Protein AF-A0A816HCK1-F1 (afdb_monomer_lite)

pLDDT: mean 76.08, std 20.47, range [27.94, 97.75]

InterPro domains:
  IPR000007 Tubby, C-terminal [PF01167] (53-215)
  IPR000007 Tubby, C-terminal [PR01573] (102-118)
  IPR000007 Tubby, C-terminal [PR01573] (146-173)
  IPR000007 Tubby, C-terminal [PR01573] (207-216)
  IPR025659 Tubby-like, C-terminal [G3DSA:3.20.90.10] (38-216)
  IPR025659 Tubby-like, C-terminal [SSF54518] (43-215)

Secondary structure (DSSP, 8-state):
-----------------SSSHHHHSSSS---TT-THHHHHHHHH-HHHHHHPPPPTT-----EEEEEETTTEEEEEEEPTTT--EEEEEEEEEPTT-SS-EEEEESS-TTTTTTT--SEEEEE-STTS-EEEEEE--SS--TTS-EEEEEEEEE----TT--SPPPEEEEEEPPSSTTS---EEES-GGGSHHHHHHTT--TTEEEEEPPPP----

Sequence (216 aa):
MEQRRIRSNSRGLKQKSDKKESKQNKSTLLEAGDNSFFHEMITNDLSQFVFMPIPVGQNFIKCRILRMKGNTYLFHVEQSVSKRELLALMAKKQSWNATSHYVITSESKDLLKNRQGIATLRAKTFGGLEFIIYKDDNNKTVNGYQSEIGGIIYERNILGKKGPRKMTVILPKSSLNDEIGIVQTARESNNLIQQWKRNDTNDLWEFHNKAPIWST

Organism: Adineta ricciae (NCBI:txid249248)

Radius of gyration: 26.86 Å; chains: 1; bounding box: 67×70×86 Å

Structure (mmCIF, N/CA/C/O backbone):
data_AF-A0A816HCK1-F1
#
_entry.id   AF-A0A816HCK1-F1
#
loop_
_atom_site.group_PDB
_atom_site.id
_atom_site.type_symbol
_atom_site.label_atom_id
_atom_site.label_alt_id
_atom_site.label_comp_id
_atom_site.label_asym_id
_atom_site.label_entity_id
_atom_site.label_seq_id
_atom_site.pdbx_PDB_ins_code
_atom_site.Cartn_x
_atom_site.Cartn_y
_atom_site.Cartn_z
_atom_site.occupancy
_atom_site.B_iso_or_equiv
_atom_site.auth_seq_id
_atom_site.auth_comp_id
_atom_site.auth_asym_id
_atom_site.auth_atom_id
_atom_site.pdbx_PDB_model_num
ATOM 1 N N . MET A 1 1 ? -39.598 -53.395 61.449 1.00 38.72 1 MET A N 1
ATOM 2 C CA . MET A 1 1 ? -38.985 -52.192 60.853 1.00 38.72 1 MET A CA 1
ATOM 3 C C . MET A 1 1 ? -40.112 -51.413 60.170 1.00 38.72 1 MET A C 1
ATOM 5 O O . MET A 1 1 ? -40.560 -51.833 59.119 1.00 38.72 1 MET A O 1
ATOM 9 N N . GLU A 1 2 ? -40.898 -50.636 60.924 1.00 33.91 2 GLU A N 1
ATOM 10 C CA . GLU A 1 2 ? -40.681 -49.196 61.228 1.00 33.91 2 GLU A CA 1
ATOM 11 C C . GLU A 1 2 ? -41.294 -48.317 60.109 1.00 33.91 2 GLU A C 1
ATOM 13 O O . GLU A 1 2 ? -40.834 -48.362 58.978 1.00 33.91 2 GLU A O 1
ATOM 18 N N . GLN A 1 3 ? -42.555 -47.859 60.257 1.00 28.73 3 GLN A N 1
ATOM 19 C CA . GLN A 1 3 ? -42.988 -46.497 60.681 1.00 28.73 3 GLN A CA 1
ATOM 20 C C . GLN A 1 3 ? -42.316 -45.375 59.847 1.00 28.73 3 GLN A C 1
ATOM 22 O O . GLN A 1 3 ? -41.108 -45.386 59.711 1.00 28.73 3 GLN A O 1
ATOM 27 N N . ARG A 1 4 ? -42.944 -44.339 59.265 1.00 30.14 4 ARG A N 1
ATOM 28 C CA . ARG A 1 4 ? -44.210 -43.600 59.454 1.00 30.14 4 ARG A CA 1
ATOM 29 C C . ARG A 1 4 ? -44.416 -42.662 58.234 1.00 30.14 4 ARG A C 1
ATOM 31 O O . ARG A 1 4 ? -43.462 -42.277 57.570 1.00 30.14 4 ARG A O 1
ATOM 38 N N . ARG A 1 5 ? -45.669 -42.251 57.993 1.00 40.41 5 ARG A N 1
ATOM 39 C CA . ARG A 1 5 ? -46.101 -41.144 57.102 1.00 40.41 5 ARG A CA 1
ATOM 40 C C . ARG A 1 5 ? -45.491 -39.790 57.506 1.00 40.41 5 ARG A C 1
ATOM 42 O O . ARG A 1 5 ? -45.313 -39.585 58.698 1.00 40.41 5 ARG A O 1
ATOM 49 N N . ILE A 1 6 ? -45.401 -38.841 56.557 1.00 33.88 6 ILE A N 1
ATOM 50 C CA . ILE A 1 6 ? -46.017 -37.485 56.606 1.00 33.88 6 ILE A CA 1
ATOM 51 C C . ILE A 1 6 ? -46.011 -36.850 55.193 1.00 33.88 6 ILE A C 1
ATOM 53 O O . ILE A 1 6 ? -45.045 -36.967 54.448 1.00 33.88 6 ILE A O 1
ATOM 57 N N . ARG A 1 7 ? -47.124 -36.189 54.832 1.00 38.22 7 ARG A N 1
ATOM 58 C CA . ARG A 1 7 ? -47.284 -35.305 53.660 1.00 38.22 7 ARG A CA 1
ATOM 59 C C . ARG A 1 7 ? -46.669 -33.930 53.942 1.00 38.22 7 ARG A C 1
ATOM 61 O O . ARG A 1 7 ? -46.906 -33.388 55.017 1.00 38.22 7 ARG A O 1
ATOM 68 N N . SER A 1 8 ? -46.104 -33.282 52.928 1.00 32.53 8 SER A N 1
ATOM 69 C CA . SER A 1 8 ? -46.135 -31.819 52.827 1.00 32.53 8 SER A CA 1
ATOM 70 C C . SER A 1 8 ? -46.230 -31.369 51.367 1.00 32.53 8 SER A C 1
ATOM 72 O O . SER A 1 8 ? -45.738 -32.013 50.447 1.00 32.53 8 SER A O 1
ATOM 74 N N . ASN A 1 9 ? -46.980 -30.288 51.185 1.00 32.19 9 ASN A N 1
ATOM 75 C CA . ASN A 1 9 ? -47.357 -29.643 49.937 1.00 32.19 9 ASN A CA 1
ATOM 76 C C . ASN A 1 9 ? -46.577 -28.323 49.866 1.00 32.19 9 ASN A C 1
ATOM 78 O O . ASN A 1 9 ? -46.623 -27.569 50.839 1.00 32.19 9 ASN A O 1
ATOM 82 N N . SER A 1 10 ? -45.918 -27.994 48.754 1.00 33.84 10 SER A N 1
ATOM 83 C CA . SER A 1 10 ? -45.515 -26.610 48.477 1.00 33.84 10 SER A CA 1
ATOM 84 C C . SER A 1 10 ? -45.375 -26.335 46.977 1.00 33.84 10 SER A C 1
ATOM 86 O O . SER A 1 10 ? -44.941 -27.159 46.178 1.00 33.84 10 SER A O 1
ATOM 88 N N . ARG A 1 11 ? -45.860 -25.145 46.620 1.00 32.84 11 ARG A N 1
ATOM 89 C CA . ARG A 1 11 ? -46.022 -24.561 45.287 1.00 32.84 11 ARG A CA 1
ATOM 90 C C . ARG A 1 11 ? -44.664 -24.185 44.677 1.00 32.84 11 ARG A C 1
ATOM 92 O O . ARG A 1 11 ? -43.798 -23.700 45.395 1.00 32.84 11 ARG A O 1
ATOM 99 N N . GLY A 1 12 ? -44.534 -24.271 43.352 1.00 28.19 12 GLY A N 1
ATOM 100 C CA . GLY A 1 12 ? -43.409 -23.693 42.609 1.00 28.19 12 GLY A CA 1
ATOM 101 C C . GLY A 1 12 ? -43.666 -23.681 41.103 1.00 28.19 12 GLY A C 1
ATOM 102 O O . GLY A 1 12 ? -43.932 -24.717 40.508 1.00 28.19 12 GLY A O 1
ATOM 103 N N . LEU A 1 13 ? -43.660 -22.490 40.512 1.00 27.94 13 LEU A N 1
ATOM 104 C CA . LEU A 1 13 ? -44.094 -22.158 39.156 1.00 27.94 13 LEU A CA 1
ATOM 105 C C . LEU A 1 13 ? -43.063 -22.488 38.056 1.00 27.94 13 LEU A C 1
ATOM 107 O O . LEU A 1 13 ? -41.863 -22.474 38.292 1.00 27.94 13 LEU A O 1
ATOM 111 N N . LYS A 1 14 ? -43.601 -22.713 36.843 1.00 34.47 14 LYS A N 1
ATOM 112 C CA . LYS A 1 14 ? -43.066 -22.457 35.484 1.00 34.47 14 LYS A CA 1
ATOM 113 C C . LYS A 1 14 ? -41.583 -22.060 35.348 1.00 34.47 14 LYS A C 1
ATOM 115 O O . LYS A 1 14 ? -41.216 -20.974 35.770 1.00 34.47 14 LYS A O 1
ATOM 120 N N . GLN A 1 15 ? -40.846 -22.804 34.514 1.00 30.28 15 GLN A N 1
ATOM 121 C CA . GLN A 1 15 ? -39.855 -22.253 33.569 1.00 30.28 15 GLN A CA 1
ATOM 122 C C . GLN A 1 15 ? -39.582 -23.266 32.437 1.00 30.28 15 GLN A C 1
ATOM 124 O O . GLN A 1 15 ? -38.810 -24.213 32.562 1.00 30.28 15 GLN A O 1
ATOM 129 N N . LYS A 1 16 ? -40.291 -23.095 31.317 1.00 32.72 16 LYS A N 1
ATOM 130 C CA . LYS A 1 16 ? -40.056 -23.782 30.035 1.00 32.72 16 LYS A CA 1
ATOM 131 C C . LYS A 1 16 ? -40.338 -22.767 28.920 1.00 32.72 16 LYS A C 1
ATOM 133 O O . LYS A 1 16 ? -41.319 -22.887 28.197 1.00 32.72 16 LYS A O 1
ATOM 138 N N . SER A 1 17 ? -39.519 -21.719 28.839 1.00 34.16 17 SER A N 1
ATOM 139 C CA . SER A 1 17 ? -39.647 -20.682 27.800 1.00 34.16 17 SER A CA 1
ATOM 140 C C . SER A 1 17 ? -38.334 -20.088 27.289 1.00 34.16 17 SER A C 1
ATOM 142 O O . SER A 1 17 ? -38.377 -19.401 26.284 1.00 34.16 17 SER A O 1
ATOM 144 N N . ASP A 1 18 ? -37.161 -20.411 27.842 1.00 35.44 18 ASP A N 1
ATOM 145 C CA . ASP A 1 18 ? -35.984 -19.549 27.581 1.00 35.44 18 ASP A CA 1
ATOM 146 C C . ASP A 1 18 ? -34.957 -20.149 26.599 1.00 35.44 18 ASP A C 1
ATOM 148 O O . ASP A 1 18 ? -33.890 -19.590 26.347 1.00 35.44 18 ASP A O 1
ATOM 152 N N . LYS A 1 19 ? -35.260 -21.308 25.994 1.00 35.38 19 LYS A N 1
ATOM 153 C CA . LYS A 1 19 ? -34.314 -22.023 25.107 1.00 35.38 19 LYS A CA 1
ATOM 154 C C . LYS A 1 19 ? -34.575 -21.883 23.604 1.00 35.38 19 LYS A C 1
ATOM 156 O O . LYS A 1 19 ? -33.753 -22.347 22.818 1.00 35.38 19 LYS A O 1
ATOM 161 N N . LYS A 1 20 ? -35.688 -21.263 23.193 1.00 31.62 20 LYS A N 1
ATOM 162 C CA . LYS A 1 20 ? -35.982 -20.978 21.771 1.00 31.62 20 LYS A CA 1
ATOM 163 C C . LYS A 1 20 ? -35.686 -19.530 21.366 1.00 31.62 20 LYS A C 1
ATOM 165 O O . LYS A 1 20 ? -35.333 -19.302 20.216 1.00 31.62 20 LYS A O 1
ATOM 170 N N . GLU A 1 21 ? -35.706 -18.595 22.310 1.00 32.09 21 GLU A N 1
ATOM 171 C CA . GLU A 1 21 ? -35.450 -17.168 22.057 1.00 32.09 21 GLU A CA 1
ATOM 172 C C . GLU A 1 21 ? -33.950 -16.851 21.863 1.00 32.09 21 GLU A C 1
ATOM 174 O O . GLU A 1 21 ? -33.576 -15.939 21.132 1.00 32.09 21 GLU A O 1
ATOM 179 N N . SER A 1 22 ? -33.059 -17.683 22.415 1.00 35.97 22 SER A N 1
ATOM 180 C CA . SER A 1 22 ? -31.599 -17.502 22.326 1.00 35.97 22 SER A CA 1
ATOM 181 C C . SER A 1 22 ? -30.970 -17.927 20.993 1.00 35.97 22 SER A C 1
ATOM 183 O O . SER A 1 22 ? -29.858 -17.502 20.683 1.00 35.97 22 SER A O 1
ATOM 185 N N . LYS A 1 23 ? -31.655 -18.743 20.179 1.00 34.50 23 LYS A N 1
ATOM 186 C CA . LYS A 1 23 ? -31.159 -19.141 18.846 1.00 34.50 23 LYS A CA 1
ATOM 187 C C . LYS A 1 23 ? -31.660 -18.240 17.722 1.00 34.50 23 LYS A C 1
ATOM 189 O O . LYS A 1 23 ? -30.959 -18.091 16.730 1.00 34.50 23 LYS A O 1
ATOM 194 N N . GLN A 1 24 ? -32.827 -17.622 17.892 1.00 30.61 24 GLN A N 1
ATOM 195 C CA . GLN A 1 24 ? -33.439 -16.768 16.873 1.00 30.61 24 GLN A CA 1
ATOM 196 C C . GLN A 1 24 ? -32.946 -15.311 16.951 1.00 30.61 24 GLN A C 1
ATOM 198 O O . GLN A 1 24 ? -32.937 -14.619 15.941 1.00 30.61 24 GLN A O 1
ATOM 203 N N . ASN A 1 25 ? -32.431 -14.882 18.111 1.00 31.02 25 ASN A N 1
ATOM 204 C CA . ASN A 1 25 ? -31.857 -13.542 18.294 1.00 31.02 25 ASN A CA 1
ATOM 205 C C . ASN A 1 25 ? -30.365 -13.439 17.936 1.00 31.02 25 ASN A C 1
ATOM 207 O O . ASN A 1 25 ? -29.839 -12.336 17.828 1.00 31.02 25 ASN A O 1
ATOM 211 N N . LYS A 1 26 ? -29.666 -14.564 17.723 1.00 37.81 26 LYS A N 1
ATOM 212 C CA . LYS A 1 26 ? -28.244 -14.547 17.329 1.00 37.81 26 LYS A CA 1
ATOM 213 C C . LYS A 1 26 ? -28.042 -14.353 15.820 1.00 37.81 26 LYS A C 1
ATOM 215 O O . LYS A 1 26 ? -26.946 -14.013 15.395 1.00 37.81 26 LYS A O 1
ATOM 220 N N . SER A 1 27 ? -29.093 -14.551 15.023 1.00 39.34 27 SER A N 1
ATOM 221 C CA . SER A 1 27 ? -29.073 -14.404 13.563 1.00 39.34 27 SER A CA 1
ATOM 222 C C . SER A 1 27 ? -29.459 -13.009 13.061 1.00 39.34 27 SER A C 1
ATOM 224 O O . SER A 1 27 ? -29.430 -12.785 11.858 1.00 39.34 27 SER A O 1
ATOM 226 N N . THR A 1 28 ? -29.813 -12.075 13.949 1.00 36.50 28 THR A N 1
ATOM 227 C CA . THR A 1 28 ? -30.445 -10.796 13.557 1.00 36.50 28 THR A CA 1
ATOM 228 C C . THR A 1 28 ? -29.717 -9.560 14.098 1.00 36.50 28 THR A C 1
ATOM 230 O O . THR A 1 28 ? -30.293 -8.481 14.148 1.00 36.50 28 THR A O 1
ATOM 233 N N . LEU A 1 29 ? -28.447 -9.701 14.498 1.00 38.69 29 LEU A N 1
ATOM 234 C CA . LEU A 1 29 ? -27.623 -8.615 15.059 1.00 38.69 29 LEU A CA 1
ATOM 235 C C . LEU A 1 29 ? -26.203 -8.557 14.469 1.00 38.69 29 LEU A C 1
ATOM 237 O O . LEU A 1 29 ? -25.277 -8.059 15.097 1.00 38.69 29 LEU A O 1
ATOM 241 N N . LEU A 1 30 ? -26.034 -9.052 13.242 1.00 42.94 30 LEU A N 1
ATOM 242 C CA . LEU A 1 30 ? -24.890 -8.718 12.393 1.00 42.94 30 LEU A CA 1
ATOM 243 C C . LEU A 1 30 ? -25.386 -7.733 11.336 1.00 42.94 30 LEU A C 1
ATOM 245 O O . LEU A 1 30 ? -25.541 -8.068 10.163 1.00 42.94 30 LEU A O 1
ATOM 249 N N . GLU A 1 31 ? -25.744 -6.527 11.776 1.00 39.28 31 GLU A N 1
ATOM 250 C CA . GLU A 1 31 ? -25.979 -5.438 10.837 1.00 39.28 31 GLU A CA 1
ATOM 251 C C . GLU A 1 31 ? -24.670 -5.128 10.110 1.00 39.28 31 GLU A C 1
ATOM 253 O O . GLU A 1 31 ? -23.607 -4.978 10.718 1.00 39.28 31 GLU A O 1
ATOM 258 N N . ALA A 1 32 ? -24.769 -5.055 8.783 1.00 44.72 32 ALA A N 1
ATOM 259 C CA . ALA A 1 32 ? -23.697 -4.691 7.877 1.00 44.72 32 ALA A CA 1
ATOM 260 C C . ALA A 1 32 ? -23.081 -3.351 8.301 1.00 44.72 32 ALA A C 1
ATOM 262 O O . ALA A 1 32 ? -23.587 -2.279 7.970 1.00 44.72 32 ALA A O 1
ATOM 263 N N . GLY A 1 33 ? -21.981 -3.415 9.042 1.00 49.62 33 GLY A N 1
ATOM 264 C CA . GLY A 1 33 ? -21.269 -2.230 9.484 1.00 49.62 33 GLY A CA 1
ATOM 265 C C . GLY A 1 33 ? -20.837 -2.227 10.935 1.00 49.62 33 GLY A C 1
ATOM 266 O O . GLY A 1 33 ? -20.227 -1.232 11.307 1.00 49.62 33 GLY A O 1
ATOM 267 N N . ASP A 1 34 ? -21.080 -3.251 11.758 1.00 61.00 34 ASP A N 1
ATOM 268 C CA . ASP A 1 34 ? -20.470 -3.264 13.091 1.00 61.00 34 ASP A CA 1
ATOM 269 C C . ASP A 1 34 ? -18.962 -3.566 13.009 1.00 61.00 34 ASP A C 1
ATOM 271 O O . ASP A 1 34 ? -18.517 -4.710 12.991 1.00 61.00 34 ASP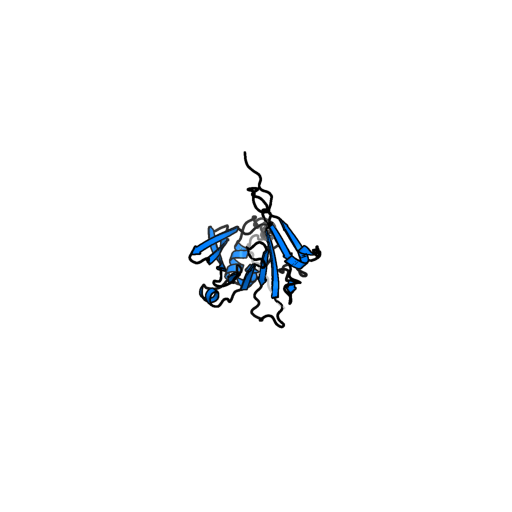 A O 1
ATOM 275 N N . ASN A 1 35 ? -18.150 -2.506 12.953 1.00 65.81 35 ASN A N 1
ATOM 276 C CA . ASN A 1 35 ? -16.692 -2.607 12.994 1.00 65.81 35 ASN A CA 1
ATOM 277 C C . ASN A 1 35 ? -16.179 -2.946 14.414 1.00 65.81 35 ASN A C 1
ATOM 279 O O . ASN A 1 35 ? -14.980 -2.810 14.662 1.00 65.81 35 ASN A O 1
ATOM 283 N N . SER A 1 36 ? -17.042 -3.346 15.361 1.00 69.31 36 SER A N 1
ATOM 284 C CA . SER A 1 36 ? -16.657 -3.754 16.721 1.00 69.31 36 SER A CA 1
ATOM 285 C C . SER A 1 36 ? -15.616 -4.872 16.722 1.00 69.31 36 SER A C 1
ATOM 287 O O . SER A 1 36 ? -14.632 -4.774 17.453 1.00 69.31 36 SER A O 1
ATOM 289 N N . PHE A 1 37 ? -15.765 -5.857 15.832 1.00 74.56 37 PHE A N 1
ATOM 290 C CA . PHE A 1 37 ? -14.796 -6.938 15.648 1.00 74.56 37 PHE A CA 1
ATOM 291 C C . PHE A 1 37 ? -13.391 -6.403 15.332 1.00 74.56 37 PHE A C 1
ATOM 293 O O . PHE A 1 37 ? -12.413 -6.766 15.985 1.00 74.56 37 PHE A O 1
ATOM 300 N N . PHE A 1 38 ? -13.284 -5.474 14.378 1.00 75.56 38 PHE A N 1
ATOM 301 C CA . PHE A 1 38 ? -11.998 -4.859 14.046 1.00 75.56 38 PHE A CA 1
ATOM 302 C C . PHE A 1 38 ? -11.496 -3.946 15.154 1.00 75.56 38 PHE A C 1
ATOM 304 O O . PHE A 1 38 ? -10.294 -3.847 15.344 1.00 75.56 38 PHE A O 1
ATOM 311 N N . HIS A 1 39 ? -12.383 -3.287 15.899 1.00 77.69 39 HIS A N 1
ATOM 312 C CA . HIS A 1 39 ? -11.978 -2.447 17.021 1.00 77.69 39 HIS A CA 1
ATOM 313 C C . HIS A 1 39 ? -11.289 -3.272 18.114 1.00 77.69 39 HIS A C 1
ATOM 315 O O . HIS A 1 39 ? -10.232 -2.875 18.604 1.00 77.69 39 HIS A O 1
ATOM 321 N N . GLU A 1 40 ? -11.869 -4.409 18.502 1.00 78.19 40 GLU A N 1
ATOM 322 C CA . GLU A 1 40 ? -11.247 -5.325 19.463 1.00 78.19 40 GLU A CA 1
ATOM 323 C C . GLU A 1 40 ? -9.902 -5.834 18.933 1.00 78.19 40 GLU A C 1
ATOM 325 O O . GLU A 1 40 ? -8.895 -5.762 19.634 1.00 78.19 40 GLU A O 1
ATOM 330 N N . MET A 1 41 ? -9.851 -6.236 17.663 1.00 78.12 41 MET A N 1
ATOM 331 C CA . MET A 1 41 ? -8.621 -6.721 17.041 1.00 78.12 41 MET A CA 1
ATOM 332 C C . MET A 1 41 ? -7.525 -5.652 16.954 1.00 78.12 41 MET A C 1
ATOM 334 O O . MET A 1 41 ? -6.400 -5.917 17.343 1.00 78.12 41 MET A O 1
ATOM 338 N N . ILE A 1 42 ? -7.843 -4.430 16.523 1.00 79.88 42 ILE A N 1
ATOM 339 C CA . ILE A 1 42 ? -6.904 -3.294 16.478 1.00 79.88 42 ILE A CA 1
ATOM 340 C C . ILE A 1 42 ? -6.353 -2.985 17.872 1.00 79.88 42 ILE A C 1
ATOM 342 O O . ILE A 1 42 ? -5.192 -2.609 18.006 1.00 79.88 42 ILE A O 1
ATOM 346 N N . THR A 1 43 ? -7.189 -3.12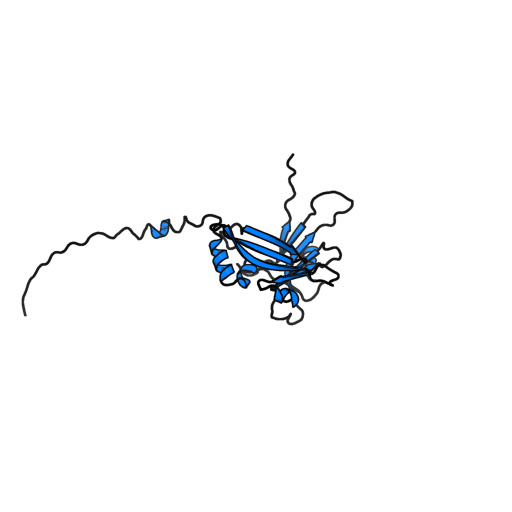6 18.904 1.00 79.25 43 THR A N 1
ATOM 347 C CA . THR A 1 43 ? -6.794 -2.856 20.293 1.00 79.25 43 THR A CA 1
ATOM 348 C C . THR A 1 43 ? -5.892 -3.959 20.850 1.00 79.25 43 THR A C 1
ATOM 350 O O . THR A 1 43 ? -4.978 -3.661 21.613 1.00 79.25 43 THR A O 1
ATOM 353 N N . ASN A 1 44 ? -6.138 -5.216 20.472 1.00 81.50 44 ASN A N 1
ATOM 354 C CA . ASN A 1 44 ? -5.449 -6.381 21.029 1.00 81.50 44 ASN A CA 1
ATOM 355 C C . ASN A 1 44 ? -4.197 -6.778 20.234 1.00 81.50 44 ASN A C 1
ATOM 357 O O . ASN A 1 44 ? -3.163 -7.072 20.827 1.00 81.50 44 ASN A O 1
ATOM 361 N N . ASP A 1 45 ? -4.289 -6.797 18.905 1.00 82.19 45 ASP A N 1
ATOM 362 C CA . ASP A 1 45 ? -3.210 -7.169 17.994 1.00 82.19 45 ASP A CA 1
ATOM 363 C C . ASP A 1 45 ? -3.323 -6.405 16.665 1.00 82.19 45 ASP A C 1
ATOM 365 O O . ASP A 1 45 ? -3.858 -6.866 15.649 1.00 82.19 45 ASP A O 1
ATOM 369 N N . LEU A 1 46 ? -2.769 -5.194 16.678 1.00 82.75 46 LEU A N 1
ATOM 370 C CA . LEU A 1 46 ? -2.704 -4.340 15.501 1.00 82.75 46 LEU A CA 1
ATOM 371 C C . LEU A 1 46 ? -1.858 -4.954 14.372 1.00 82.75 46 LEU A C 1
ATOM 373 O O . LEU A 1 46 ? -2.120 -4.699 13.198 1.00 82.75 46 LEU A O 1
ATOM 377 N N . SER A 1 47 ? -0.854 -5.767 14.706 1.00 80.88 47 SER A N 1
ATOM 378 C CA . SER A 1 47 ? 0.024 -6.379 13.706 1.00 80.88 47 SER A CA 1
ATOM 379 C C . SER A 1 47 ? -0.711 -7.457 12.915 1.00 80.88 47 SER A C 1
ATOM 381 O O . SER A 1 47 ? -0.588 -7.493 11.691 1.00 80.88 47 SER A O 1
ATOM 383 N N . GLN A 1 48 ? -1.526 -8.283 13.578 1.00 81.94 48 GLN A N 1
ATOM 384 C CA . GLN A 1 48 ? -2.424 -9.215 12.895 1.00 81.94 48 GLN A CA 1
ATOM 385 C C . GLN A 1 48 ? -3.470 -8.487 12.056 1.00 81.94 48 GLN A C 1
ATOM 387 O O . GLN A 1 48 ? -3.636 -8.819 10.883 1.00 81.94 48 GLN A O 1
ATOM 392 N N . PHE A 1 49 ? -4.133 -7.473 12.624 1.00 85.69 49 PHE A N 1
ATOM 393 C CA . PHE A 1 49 ? -5.187 -6.731 11.929 1.00 85.69 49 PHE A CA 1
ATOM 394 C C . PHE A 1 49 ? -4.743 -6.230 10.545 1.00 85.69 49 PHE A C 1
ATOM 396 O O . PHE A 1 49 ? -5.487 -6.335 9.575 1.00 85.69 49 PHE A O 1
ATOM 403 N N . VAL A 1 50 ? -3.521 -5.701 10.441 1.00 88.31 50 VAL A N 1
ATOM 404 C CA . VAL A 1 50 ? -3.013 -5.059 9.218 1.00 88.31 50 VAL A CA 1
ATOM 405 C C . VAL A 1 50 ? -2.826 -6.035 8.053 1.00 88.31 50 VAL A C 1
ATOM 407 O O . VAL A 1 50 ? -2.968 -5.631 6.899 1.00 88.31 50 VAL A O 1
ATOM 410 N N . PHE A 1 51 ? -2.494 -7.295 8.333 1.00 87.19 51 PHE A N 1
ATOM 411 C CA . PHE A 1 51 ? -2.217 -8.301 7.301 1.00 87.19 51 PHE A CA 1
ATOM 412 C C . PHE A 1 51 ? -3.353 -9.304 7.104 1.00 87.19 51 PHE A C 1
ATOM 414 O O . PHE A 1 51 ? -3.253 -10.174 6.241 1.00 87.19 51 PHE A O 1
ATOM 421 N N . MET A 1 52 ? -4.430 -9.183 7.874 1.00 85.69 52 MET A N 1
ATOM 422 C CA . MET A 1 52 ? -5.588 -10.053 7.759 1.00 85.69 52 MET A CA 1
ATOM 423 C C . MET A 1 52 ? -6.496 -9.598 6.599 1.00 85.69 52 MET A C 1
ATOM 425 O O . MET A 1 52 ? -6.859 -8.418 6.525 1.00 85.69 52 MET A O 1
ATOM 429 N N . PRO A 1 53 ? -6.914 -10.507 5.698 1.00 86.06 53 PRO A N 1
ATOM 430 C CA . PRO A 1 53 ? -7.989 -10.236 4.749 1.00 86.06 53 PRO A CA 1
ATOM 431 C C . PRO A 1 53 ? -9.299 -9.862 5.460 1.00 86.06 53 PRO A C 1
ATOM 433 O O . PRO A 1 53 ? -9.519 -10.197 6.622 1.00 86.06 53 PRO A O 1
ATOM 436 N N . ILE A 1 54 ? -10.215 -9.189 4.760 1.00 83.75 54 ILE A N 1
ATOM 437 C CA . ILE A 1 54 ? -11.539 -8.900 5.329 1.00 83.75 54 ILE A CA 1
ATOM 438 C C . ILE A 1 54 ? -12.292 -10.233 5.526 1.00 83.75 54 ILE A C 1
ATOM 440 O O . ILE A 1 54 ? -12.463 -10.958 4.542 1.00 83.75 54 ILE A O 1
ATOM 444 N N . PRO A 1 55 ? -12.765 -10.558 6.749 1.00 78.88 55 PRO A N 1
ATOM 445 C CA . PRO A 1 55 ? -13.482 -11.801 7.008 1.00 78.88 55 PRO A CA 1
ATOM 446 C C . PRO A 1 55 ? -14.770 -11.926 6.191 1.00 78.88 55 PRO A C 1
ATOM 448 O O . PRO A 1 55 ? -15.479 -10.945 5.947 1.00 78.88 55 PRO A O 1
ATOM 451 N N . VAL A 1 56 ? -15.114 -13.161 5.825 1.00 76.50 56 VAL A N 1
ATOM 452 C CA . VAL A 1 56 ? -16.350 -13.474 5.097 1.00 76.50 56 VAL A CA 1
ATOM 453 C C . VAL A 1 56 ? -17.572 -13.009 5.897 1.00 76.50 56 VAL A C 1
ATOM 455 O O . VAL A 1 56 ? -17.698 -13.289 7.086 1.00 76.50 56 VAL A O 1
ATOM 458 N N . GLY A 1 57 ? -18.492 -12.305 5.235 1.00 78.38 57 GLY A N 1
ATOM 459 C CA . GLY A 1 57 ? -19.690 -11.728 5.857 1.00 78.38 57 GLY A CA 1
ATOM 460 C C . GLY A 1 57 ? -19.550 -10.248 6.222 1.00 78.38 57 GLY A C 1
ATOM 461 O O . GLY A 1 57 ? -20.565 -9.573 6.387 1.00 78.38 57 GLY A O 1
ATOM 462 N N . GLN A 1 58 ? -18.326 -9.714 6.249 1.00 75.06 58 GLN A N 1
ATOM 463 C CA . GLN A 1 58 ? -18.081 -8.278 6.284 1.00 75.06 58 GLN A CA 1
ATOM 464 C C . GLN A 1 58 ? -17.815 -7.755 4.868 1.00 75.06 58 GLN A C 1
ATOM 466 O O . GLN A 1 58 ? -16.933 -8.240 4.168 1.00 75.06 58 GLN A O 1
ATOM 471 N N . ASN A 1 59 ? -18.535 -6.709 4.458 1.00 74.62 59 ASN A N 1
ATOM 472 C CA . ASN A 1 59 ? -18.410 -6.179 3.094 1.00 74.62 59 ASN A CA 1
ATOM 473 C C . ASN A 1 59 ? -17.387 -5.041 2.956 1.00 74.62 59 ASN A C 1
ATOM 475 O O . ASN A 1 59 ? -16.847 -4.834 1.872 1.00 74.62 59 ASN A O 1
ATOM 479 N N . PHE A 1 60 ? -17.143 -4.261 4.014 1.00 82.50 60 PHE A N 1
ATOM 480 C CA . PHE A 1 60 ? -16.216 -3.126 3.972 1.00 82.50 60 PHE A CA 1
ATOM 481 C C . PHE A 1 60 ? -15.715 -2.732 5.366 1.00 82.50 60 PHE A C 1
ATOM 483 O O . PHE A 1 60 ? -16.379 -2.980 6.371 1.00 82.50 60 PHE A O 1
ATOM 490 N N . ILE A 1 61 ? -14.574 -2.041 5.407 1.00 84.88 61 ILE A N 1
ATOM 491 C CA . ILE A 1 61 ? -14.071 -1.310 6.576 1.00 84.88 61 ILE A CA 1
ATOM 492 C C . ILE A 1 61 ? -14.028 0.171 6.190 1.00 84.88 61 ILE A C 1
ATOM 494 O O . ILE A 1 61 ? -13.548 0.518 5.109 1.00 84.88 61 ILE A O 1
ATOM 498 N N . LYS A 1 62 ? -14.559 1.049 7.045 1.00 87.56 62 LYS A N 1
ATOM 499 C CA . LYS A 1 62 ? -14.478 2.503 6.840 1.00 87.56 62 LYS A CA 1
ATOM 500 C C . LYS A 1 62 ? -13.206 3.028 7.485 1.00 87.56 62 LYS A C 1
ATOM 502 O O . LYS A 1 62 ? -12.942 2.736 8.649 1.00 87.56 62 LYS A O 1
ATOM 507 N N . CYS A 1 63 ? -12.435 3.797 6.726 1.00 90.50 63 CYS A N 1
ATOM 508 C CA . CYS A 1 63 ? -11.130 4.287 7.144 1.00 90.50 63 CYS A CA 1
ATOM 509 C C . CYS A 1 63 ? -10.919 5.728 6.682 1.00 90.50 63 CYS A C 1
ATOM 511 O O . CYS A 1 63 ? -11.449 6.147 5.651 1.00 90.50 63 CYS A O 1
ATOM 513 N N . ARG A 1 64 ? -10.045 6.448 7.386 1.00 92.38 64 ARG A N 1
ATOM 514 C CA . ARG A 1 64 ? -9.665 7.826 7.082 1.00 92.38 64 ARG A CA 1
ATOM 515 C C . ARG A 1 64 ? -8.153 7.977 6.992 1.00 92.38 64 ARG A C 1
ATOM 517 O O . ARG A 1 64 ? -7.417 7.608 7.906 1.00 92.38 64 ARG A O 1
ATOM 524 N N . ILE A 1 65 ? -7.682 8.588 5.904 1.00 94.81 65 ILE A N 1
ATOM 525 C CA . ILE A 1 65 ? -6.269 8.938 5.726 1.00 94.81 65 ILE A CA 1
ATOM 526 C C . ILE A 1 65 ? -6.070 10.426 6.007 1.00 94.81 65 ILE A C 1
ATOM 528 O O . ILE A 1 65 ? -6.714 11.279 5.400 1.00 94.81 65 ILE A O 1
ATOM 532 N N . LEU A 1 66 ? -5.127 10.742 6.891 1.00 94.69 66 LEU A N 1
ATOM 533 C CA . LEU A 1 66 ? -4.721 12.104 7.217 1.00 94.69 66 LEU A CA 1
ATOM 534 C C . LEU A 1 66 ? -3.279 12.354 6.801 1.00 94.69 66 LEU A C 1
ATOM 536 O O . LEU A 1 66 ? -2.364 11.659 7.238 1.00 94.69 66 LEU A O 1
ATOM 540 N N . ARG A 1 67 ? -3.052 13.398 6.003 1.00 95.06 67 ARG A N 1
ATOM 541 C CA . ARG A 1 67 ? -1.702 13.850 5.657 1.00 95.06 67 ARG A CA 1
ATOM 542 C C . ARG A 1 67 ? -1.219 14.891 6.663 1.00 95.06 67 ARG A C 1
ATOM 544 O O . ARG A 1 67 ? -1.779 15.977 6.768 1.00 95.06 67 ARG A O 1
ATOM 551 N N . MET A 1 68 ? -0.131 14.580 7.351 1.00 92.50 68 MET A N 1
ATOM 552 C CA . MET A 1 68 ? 0.587 15.495 8.231 1.00 92.50 68 MET A CA 1
ATOM 553 C C . MET A 1 68 ? 1.745 16.196 7.502 1.00 92.50 68 MET A C 1
ATOM 555 O O . MET A 1 68 ? 2.161 15.822 6.399 1.00 92.50 68 MET A O 1
ATOM 559 N N . LYS A 1 69 ? 2.321 17.209 8.163 1.00 88.94 69 LYS A N 1
ATOM 560 C CA . LYS A 1 69 ? 3.576 17.846 7.736 1.00 88.94 69 LYS A CA 1
ATOM 561 C C . LYS A 1 69 ? 4.705 16.810 7.604 1.00 88.94 69 LYS A C 1
ATOM 563 O O . LYS A 1 69 ? 4.704 15.774 8.265 1.00 88.94 69 LYS A O 1
ATOM 568 N N . GLY A 1 70 ? 5.684 17.096 6.744 1.00 86.00 70 GLY A N 1
ATOM 569 C CA . GLY A 1 70 ? 6.860 16.234 6.571 1.00 86.00 70 GLY A CA 1
ATOM 570 C C . GLY A 1 70 ? 6.575 14.899 5.872 1.00 86.00 70 GLY A C 1
ATOM 571 O O . GLY A 1 70 ? 7.216 13.902 6.193 1.00 86.00 70 GLY A O 1
ATOM 572 N N . ASN A 1 71 ? 5.609 14.865 4.941 1.00 90.31 71 ASN A N 1
ATOM 573 C CA . ASN A 1 71 ? 5.234 13.675 4.156 1.00 90.31 71 ASN A CA 1
ATOM 574 C C . ASN A 1 71 ? 4.924 12.441 5.017 1.00 90.31 71 ASN A C 1
ATOM 576 O O . ASN A 1 71 ? 5.312 11.320 4.677 1.00 90.31 71 ASN A O 1
ATOM 580 N N . THR A 1 72 ? 4.240 12.683 6.135 1.00 92.19 72 THR A N 1
ATOM 581 C CA . THR A 1 72 ? 3.741 11.651 7.043 1.00 92.19 72 THR A CA 1
ATOM 582 C C . THR A 1 72 ? 2.239 11.497 6.832 1.00 92.19 72 THR A C 1
ATOM 584 O O . THR A 1 72 ? 1.535 12.490 6.659 1.00 92.19 72 THR A O 1
ATOM 587 N N . TYR A 1 73 ? 1.755 10.265 6.828 1.00 95.00 73 TYR A N 1
ATOM 588 C CA . TYR A 1 73 ? 0.365 9.899 6.603 1.00 95.00 73 TYR A CA 1
ATOM 589 C C . TYR A 1 73 ? -0.089 9.029 7.767 1.00 95.00 73 TYR A C 1
ATOM 591 O O . TYR A 1 73 ? 0.656 8.155 8.202 1.00 95.00 73 TYR A O 1
ATOM 599 N N . LEU A 1 74 ? -1.285 9.285 8.277 1.00 93.62 74 LEU A N 1
ATOM 600 C CA . LEU A 1 74 ? -1.932 8.491 9.313 1.00 93.62 74 LEU A CA 1
ATOM 601 C C . LEU A 1 74 ? -3.140 7.797 8.699 1.00 93.62 74 LEU A C 1
ATOM 603 O O . LEU A 1 74 ? -3.884 8.429 7.951 1.00 93.62 74 LEU A O 1
ATOM 607 N N . PHE A 1 75 ? -3.350 6.539 9.039 1.00 93.94 75 PHE A N 1
ATOM 608 C CA . PHE A 1 75 ? -4.484 5.735 8.613 1.00 93.94 75 PHE A CA 1
ATOM 609 C C . PHE A 1 75 ? -5.283 5.346 9.851 1.00 93.94 75 PHE A C 1
ATOM 611 O O . PHE A 1 75 ? -4.787 4.636 10.728 1.00 93.94 75 PHE A O 1
ATOM 618 N N . HIS A 1 76 ? -6.503 5.861 9.921 1.00 91.06 76 HIS A N 1
ATOM 619 C CA . HIS A 1 76 ? -7.437 5.599 11.000 1.00 91.06 76 HIS A CA 1
ATOM 620 C C . HIS A 1 76 ? -8.546 4.672 10.519 1.00 91.06 76 HIS A C 1
ATOM 622 O O . HIS A 1 76 ? -9.000 4.792 9.383 1.00 91.06 76 HIS A O 1
ATOM 628 N N . VAL A 1 77 ? -9.004 3.790 11.396 1.00 89.94 77 VAL A N 1
ATOM 629 C CA . VAL A 1 77 ? -10.178 2.941 11.189 1.00 89.94 77 VAL A CA 1
ATOM 630 C C . VAL A 1 77 ? -11.346 3.556 11.952 1.00 89.94 77 VAL A C 1
ATOM 632 O O . VAL A 1 77 ? -11.224 3.881 13.135 1.00 89.94 77 VAL A O 1
ATOM 635 N N . GLU A 1 78 ? -12.471 3.748 11.269 1.00 87.62 78 GLU A N 1
ATOM 636 C CA . GLU A 1 78 ? -13.677 4.340 11.843 1.00 87.62 78 GLU A CA 1
ATOM 637 C C . GLU A 1 78 ? -14.514 3.275 12.561 1.00 87.62 78 GLU A C 1
ATOM 639 O O . GLU A 1 78 ? -14.884 2.246 11.983 1.00 87.62 78 GLU A O 1
ATOM 644 N N . GLN A 1 79 ? -14.882 3.546 13.813 1.00 80.19 79 GLN A N 1
ATOM 645 C CA . GLN A 1 79 ? -15.860 2.753 14.544 1.00 80.19 79 GLN A CA 1
ATOM 646 C C . GLN A 1 79 ? -17.269 3.244 14.199 1.00 80.19 79 GLN A C 1
ATOM 648 O O . GLN A 1 79 ? -17.648 4.378 14.497 1.00 80.19 79 GLN A O 1
ATOM 653 N N . SER A 1 80 ? -18.063 2.367 13.593 1.00 69.56 80 SER A N 1
ATOM 654 C CA . SER A 1 80 ? -19.406 2.680 13.096 1.00 69.56 80 SER A CA 1
ATOM 655 C C . SER A 1 80 ? -20.376 3.147 14.179 1.00 69.56 80 SER A C 1
ATOM 657 O O . SER A 1 80 ? -21.131 4.088 13.951 1.00 69.56 80 SER A O 1
ATOM 659 N N . VAL A 1 81 ? -20.329 2.525 15.359 1.00 70.25 81 VAL A N 1
ATOM 660 C CA . VAL A 1 81 ? -21.281 2.787 16.449 1.00 70.25 81 VAL A CA 1
ATOM 661 C C . VAL A 1 81 ? -20.943 4.065 17.221 1.00 70.25 81 VAL A C 1
ATOM 663 O O . VAL A 1 81 ? -21.824 4.861 17.531 1.00 70.25 81 VAL A O 1
ATOM 666 N N . SER A 1 82 ? -19.666 4.293 17.536 1.00 70.94 82 SER A N 1
ATOM 667 C CA . SER A 1 82 ? -19.251 5.374 18.443 1.00 70.94 82 SER A CA 1
ATOM 668 C C . SER A 1 82 ? -18.763 6.641 17.730 1.00 70.94 82 SER A C 1
ATOM 670 O O . SER A 1 82 ? -18.491 7.641 18.396 1.00 70.94 82 SER A O 1
ATOM 672 N N . LYS A 1 83 ? -18.592 6.592 16.398 1.00 72.56 83 LYS A N 1
ATOM 673 C CA . LYS A 1 83 ? -17.874 7.598 15.588 1.00 72.56 83 LYS A CA 1
ATOM 674 C C . LYS A 1 83 ? -16.445 7.886 16.070 1.00 72.56 83 LYS A C 1
ATOM 676 O O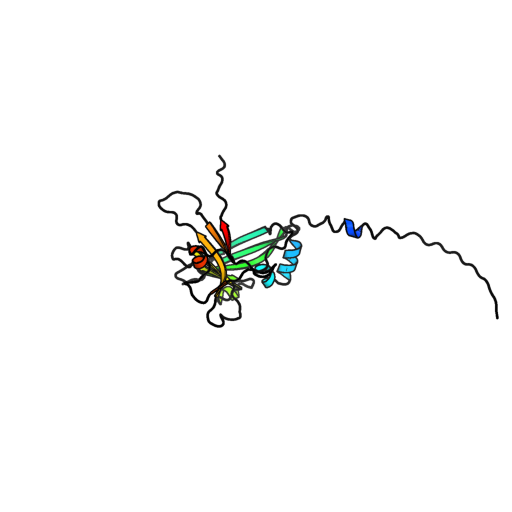 . LYS A 1 83 ? -15.854 8.888 15.671 1.00 72.56 83 LYS A O 1
ATOM 681 N N . ARG A 1 84 ? -15.883 7.045 16.944 1.00 79.12 84 ARG A N 1
ATOM 682 C CA . ARG A 1 84 ? -14.473 7.125 17.327 1.00 79.12 84 ARG A CA 1
ATOM 683 C C . ARG A 1 84 ? -13.618 6.573 16.204 1.00 79.12 84 ARG A C 1
ATOM 685 O O . ARG A 1 84 ? -14.044 5.718 15.431 1.00 79.12 84 ARG A O 1
ATOM 692 N N . GLU A 1 85 ? -12.393 7.057 16.151 1.00 85.25 85 GLU A N 1
ATOM 693 C CA . GLU A 1 85 ? -11.409 6.613 15.184 1.00 85.25 85 GLU A CA 1
ATOM 694 C C . GLU A 1 85 ? -10.197 6.049 15.909 1.00 85.25 85 GLU A C 1
ATOM 696 O O . GLU A 1 85 ? -9.683 6.668 16.844 1.00 85.25 85 GLU A O 1
ATOM 701 N N . LEU A 1 86 ? -9.735 4.887 15.459 1.00 87.25 86 LEU A N 1
ATOM 702 C CA . LEU A 1 86 ? -8.524 4.257 15.963 1.00 87.25 86 LEU A CA 1
ATOM 703 C C . LEU A 1 86 ? -7.396 4.448 14.961 1.00 87.25 86 LEU A C 1
ATOM 705 O O . LEU A 1 86 ? -7.551 4.127 13.785 1.00 87.25 86 LEU A O 1
ATOM 709 N N . LEU A 1 87 ? -6.254 4.957 15.417 1.00 88.88 87 LEU A N 1
ATOM 710 C CA . LEU A 1 87 ? -5.047 4.993 14.599 1.00 88.88 87 LEU A CA 1
ATOM 711 C C . LEU A 1 87 ? -4.531 3.561 14.419 1.00 88.88 87 LEU A C 1
ATOM 713 O O . LEU A 1 87 ? -4.156 2.929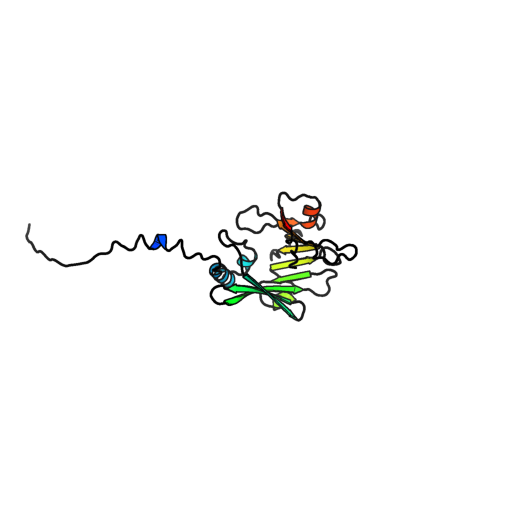 15.399 1.00 88.88 87 LEU A O 1
ATOM 717 N N . ALA A 1 88 ? -4.496 3.080 13.177 1.00 89.81 88 ALA A N 1
ATOM 718 C CA . ALA A 1 88 ? -4.024 1.736 12.857 1.00 89.81 88 ALA A CA 1
ATOM 719 C C . ALA A 1 88 ? -2.649 1.741 12.174 1.00 89.81 88 ALA A C 1
ATOM 721 O O . ALA A 1 88 ? -1.821 0.885 12.455 1.00 89.81 88 ALA A O 1
ATOM 722 N N . LEU A 1 89 ? -2.372 2.696 11.279 1.00 92.88 89 LEU A N 1
ATOM 723 C CA . LEU A 1 89 ? -1.073 2.766 10.601 1.00 92.88 89 LEU A CA 1
ATOM 724 C C . LEU A 1 89 ? -0.555 4.193 10.476 1.00 92.88 89 LEU A C 1
ATOM 726 O O . LEU A 1 89 ? -1.302 5.168 10.374 1.00 92.88 89 LEU A O 1
ATOM 730 N N . MET A 1 90 ? 0.762 4.291 10.375 1.00 93.12 90 MET A N 1
ATOM 731 C CA . MET A 1 90 ? 1.494 5.485 10.005 1.00 93.12 90 MET A CA 1
ATOM 732 C C . MET A 1 90 ? 2.436 5.177 8.846 1.00 93.12 90 MET A C 1
ATOM 734 O O . MET A 1 90 ? 3.152 4.185 8.868 1.00 93.12 90 MET A O 1
ATOM 738 N N . ALA A 1 91 ? 2.498 6.057 7.851 1.00 94.50 91 ALA A N 1
ATOM 739 C CA . ALA A 1 91 ? 3.444 5.951 6.747 1.00 94.50 91 ALA A CA 1
ATOM 740 C C . ALA A 1 91 ? 4.262 7.234 6.607 1.00 94.50 91 ALA A C 1
ATOM 742 O O . ALA A 1 91 ? 3.722 8.338 6.691 1.00 94.50 91 ALA A O 1
ATOM 743 N N . LYS A 1 92 ? 5.565 7.121 6.341 1.00 92.94 92 LYS A N 1
ATOM 744 C CA . LYS A 1 92 ? 6.433 8.281 6.099 1.00 92.94 92 LYS A CA 1
ATOM 745 C C . LYS A 1 92 ? 7.300 8.091 4.872 1.00 92.94 92 LYS A C 1
ATOM 747 O O . LYS A 1 92 ? 8.009 7.092 4.750 1.00 92.94 92 LYS A O 1
ATOM 752 N N . LYS A 1 93 ? 7.294 9.101 3.997 1.00 93.00 93 LYS A N 1
ATOM 753 C CA . LYS A 1 93 ? 8.230 9.162 2.872 1.00 93.00 93 LYS A CA 1
ATOM 754 C C . LYS A 1 93 ? 9.648 9.387 3.390 1.00 93.00 93 LYS A C 1
ATOM 756 O O . LYS A 1 93 ? 9.906 10.364 4.092 1.00 93.00 93 LYS A O 1
ATOM 761 N N . GLN A 1 94 ? 10.562 8.516 2.993 1.00 90.56 94 GLN A N 1
ATOM 762 C CA . GLN A 1 94 ? 11.972 8.594 3.342 1.00 90.56 94 GLN A CA 1
ATOM 763 C C . GLN A 1 94 ? 12.697 9.589 2.428 1.00 90.56 94 GLN A C 1
ATOM 765 O O . GLN A 1 94 ? 12.532 9.569 1.204 1.00 90.56 94 GLN A O 1
ATOM 770 N N . SER A 1 95 ? 13.508 10.463 3.024 1.00 85.81 95 SER A N 1
ATOM 771 C CA . SER A 1 95 ? 14.377 11.395 2.300 1.00 85.81 95 SER A CA 1
ATOM 772 C C . SER A 1 95 ? 15.550 10.674 1.625 1.00 85.81 95 SER A C 1
ATOM 774 O O . SER A 1 95 ? 15.862 9.526 1.944 1.00 85.81 95 SER A O 1
ATOM 776 N N . TRP A 1 96 ? 16.197 11.370 0.684 1.00 81.94 96 TRP A N 1
ATOM 777 C CA . TRP A 1 96 ? 17.446 10.963 0.016 1.00 81.94 96 TRP A CA 1
ATOM 778 C C . TRP A 1 96 ? 17.396 9.683 -0.831 1.00 81.94 96 TRP A C 1
ATOM 780 O O . TRP A 1 96 ? 18.435 9.184 -1.247 1.00 81.94 96 TRP A O 1
ATOM 790 N N . ASN A 1 97 ? 16.207 9.162 -1.135 1.00 83.44 97 ASN A N 1
ATOM 791 C CA . ASN A 1 97 ? 16.059 8.075 -2.100 1.00 83.44 97 ASN A CA 1
ATOM 792 C C . ASN A 1 97 ? 15.818 8.650 -3.502 1.00 83.44 97 ASN A C 1
ATOM 794 O O . ASN A 1 97 ? 15.002 9.558 -3.665 1.00 83.44 97 ASN A O 1
ATOM 798 N N . ALA A 1 98 ? 16.498 8.093 -4.511 1.00 85.94 98 ALA A N 1
ATOM 799 C CA . ALA A 1 98 ? 16.317 8.481 -5.913 1.00 85.94 98 ALA A CA 1
ATOM 800 C C . ALA A 1 98 ? 14.888 8.208 -6.416 1.00 85.94 98 ALA A C 1
ATOM 802 O O . ALA A 1 98 ? 14.365 8.934 -7.259 1.00 85.94 98 ALA A O 1
ATOM 803 N N . THR A 1 99 ? 14.239 7.176 -5.873 1.00 91.44 99 THR A N 1
ATOM 804 C CA . THR A 1 99 ? 12.833 6.862 -6.126 1.00 91.44 99 THR A CA 1
ATOM 805 C C . THR A 1 99 ? 12.002 7.045 -4.859 1.00 91.44 99 THR A C 1
ATOM 807 O O . THR A 1 99 ? 12.517 7.124 -3.742 1.00 91.44 99 THR A O 1
ATOM 810 N N . SER A 1 100 ? 10.683 7.151 -5.020 1.00 93.50 100 SER A N 1
ATOM 811 C CA . SER A 1 100 ? 9.777 7.261 -3.879 1.00 93.50 100 SER A CA 1
ATOM 812 C C . SER A 1 100 ? 9.834 6.001 -3.012 1.00 93.50 100 SER A C 1
ATOM 814 O O . SER A 1 100 ? 9.651 4.893 -3.506 1.00 93.50 100 SER A O 1
ATOM 816 N N . HIS A 1 101 ? 10.055 6.192 -1.716 1.00 93.44 101 HIS A N 1
ATOM 817 C CA . HIS A 1 101 ? 10.195 5.130 -0.728 1.00 93.44 101 HIS A CA 1
ATOM 818 C C . HIS A 1 101 ? 9.453 5.556 0.540 1.00 93.44 101 HIS A C 1
ATOM 820 O O . HIS A 1 101 ? 9.715 6.638 1.071 1.00 93.44 101 HIS A O 1
ATOM 826 N N . TYR A 1 102 ? 8.507 4.740 0.996 1.00 94.25 102 TYR A N 1
ATOM 827 C CA . TYR A 1 102 ? 7.720 4.973 2.200 1.00 94.25 102 TYR A CA 1
ATOM 828 C C . TYR A 1 102 ? 7.863 3.787 3.143 1.00 94.25 102 TYR A C 1
ATOM 830 O O . TYR A 1 102 ? 7.709 2.650 2.714 1.00 94.25 102 TYR A O 1
ATOM 838 N N . VAL A 1 103 ? 8.104 4.080 4.417 1.00 93.00 103 VAL A N 1
ATOM 839 C CA . VAL A 1 103 ? 8.078 3.090 5.502 1.00 93.00 103 VAL A CA 1
ATOM 840 C C . VAL A 1 103 ? 6.725 3.197 6.192 1.00 93.00 103 VAL A C 1
ATOM 842 O O . VAL A 1 103 ? 6.287 4.317 6.482 1.00 93.00 103 VAL A O 1
ATOM 845 N N . ILE A 1 104 ? 6.073 2.060 6.416 1.00 93.25 104 ILE A N 1
ATOM 846 C CA . ILE A 1 104 ? 4.751 1.917 7.029 1.00 93.25 104 ILE A CA 1
ATOM 847 C C . ILE A 1 104 ? 4.919 1.177 8.359 1.00 93.25 104 ILE A C 1
ATOM 849 O O . ILE A 1 104 ? 5.596 0.155 8.428 1.00 93.25 104 ILE A O 1
ATOM 853 N N . THR A 1 105 ? 4.315 1.692 9.424 1.00 90.38 105 THR A N 1
ATOM 854 C CA . THR A 1 105 ? 4.403 1.130 10.774 1.00 90.38 105 THR A CA 1
ATOM 855 C C . THR A 1 105 ? 3.061 1.208 11.497 1.00 90.38 105 THR A C 1
ATOM 857 O O . THR A 1 105 ? 2.286 2.135 11.261 1.00 90.38 105 THR A O 1
ATOM 860 N N . SER A 1 106 ? 2.800 0.242 12.372 1.00 86.38 106 SER A N 1
ATOM 861 C CA . SER A 1 106 ? 1.718 0.248 13.366 1.00 86.38 106 SER A CA 1
ATOM 862 C C . SER A 1 106 ? 2.120 0.952 14.670 1.00 86.38 106 SER A C 1
ATOM 864 O O . SER A 1 106 ? 1.271 1.267 15.497 1.00 86.38 106 SER A O 1
ATOM 866 N N . GLU A 1 107 ? 3.414 1.214 14.847 1.00 76.25 107 GLU A N 1
ATOM 867 C CA . GLU A 1 107 ? 4.008 1.676 16.100 1.00 76.25 107 GLU A CA 1
ATOM 868 C C . GLU A 1 107 ? 4.174 3.201 16.174 1.00 76.25 107 GLU A C 1
ATOM 870 O O . GLU A 1 107 ? 3.900 3.957 15.235 1.00 76.25 107 GLU A O 1
ATOM 875 N N . SER A 1 108 ? 4.680 3.667 17.319 1.00 65.25 108 SER A N 1
ATOM 876 C CA . SER A 1 108 ? 4.961 5.082 17.575 1.00 65.25 108 SER A CA 1
ATOM 877 C C . SER A 1 108 ? 5.871 5.753 16.524 1.00 65.25 108 SER A C 1
ATOM 879 O O . SER A 1 108 ? 6.668 5.131 15.815 1.00 65.25 108 SER A O 1
ATOM 881 N N . LYS A 1 109 ? 5.797 7.092 16.465 1.00 62.56 109 LYS A N 1
ATOM 882 C CA . LYS A 1 109 ? 6.509 7.953 15.497 1.00 62.56 109 LYS A CA 1
ATOM 883 C C . LYS A 1 109 ? 8.026 7.749 15.433 1.00 62.56 109 LYS A C 1
ATOM 885 O O . LYS A 1 109 ? 8.627 8.134 14.426 1.00 62.56 109 LYS A O 1
ATOM 890 N N . ASP A 1 110 ? 8.652 7.213 16.476 1.00 57.81 110 ASP A N 1
ATOM 891 C CA . ASP A 1 110 ? 10.108 7.116 16.554 1.00 57.81 110 ASP A CA 1
ATOM 892 C C . ASP A 1 110 ? 10.689 5.989 15.687 1.00 57.81 110 ASP A C 1
ATOM 894 O O . ASP A 1 110 ? 11.771 6.171 15.126 1.00 57.81 110 ASP A O 1
ATOM 898 N N . LEU A 1 111 ? 9.949 4.904 15.424 1.00 58.06 111 LEU A N 1
ATOM 899 C CA . LEU A 1 111 ? 10.427 3.826 14.539 1.00 58.06 111 LEU A CA 1
ATOM 900 C C . LEU A 1 111 ? 10.542 4.261 13.069 1.00 58.06 111 LEU A C 1
ATOM 902 O O . LEU A 1 111 ? 11.430 3.810 12.342 1.00 58.06 111 LEU A O 1
ATOM 906 N N . LEU A 1 112 ? 9.743 5.250 12.651 1.00 60.34 112 LEU A N 1
ATOM 907 C CA . LEU A 1 112 ? 9.837 5.850 11.315 1.00 60.34 112 LEU A CA 1
ATOM 908 C C . LEU A 1 112 ? 11.188 6.537 11.055 1.00 60.34 112 LEU A C 1
ATOM 910 O O . LEU A 1 112 ? 11.573 6.683 9.891 1.00 60.34 112 LEU A O 1
ATOM 914 N N . LYS A 1 113 ? 11.897 6.985 12.106 1.00 62.19 113 LYS A N 1
ATOM 915 C CA . LYS A 1 113 ? 13.249 7.566 11.989 1.00 62.19 113 LYS A CA 1
ATOM 916 C C . LYS A 1 113 ? 14.296 6.480 11.738 1.00 62.19 113 LYS A C 1
ATOM 918 O O . LYS A 1 113 ? 15.197 6.691 10.933 1.00 62.19 113 LYS A O 1
ATOM 923 N N . ASN A 1 114 ? 14.120 5.314 12.359 1.00 64.38 114 ASN A N 1
ATOM 924 C CA . ASN A 1 114 ? 15.028 4.170 12.245 1.00 64.38 114 ASN A CA 1
ATOM 925 C C . ASN A 1 114 ? 14.774 3.317 10.994 1.00 64.38 114 ASN A C 1
ATOM 927 O O . ASN A 1 114 ? 15.451 2.311 10.798 1.00 64.38 114 ASN A O 1
ATOM 931 N N . ARG A 1 115 ? 13.816 3.715 10.140 1.00 67.19 115 ARG A N 1
ATOM 932 C CA . ARG A 1 115 ? 13.397 2.976 8.934 1.00 67.19 115 ARG A CA 1
ATOM 933 C C . ARG A 1 115 ? 12.948 1.544 9.234 1.00 67.19 115 ARG A C 1
ATOM 935 O O . ARG A 1 115 ? 13.049 0.681 8.372 1.00 67.19 115 ARG A O 1
ATOM 942 N N . GLN A 1 116 ? 12.465 1.309 10.448 1.00 75.44 116 GLN A N 1
ATOM 943 C CA . GLN A 1 116 ? 11.873 0.042 10.843 1.00 75.44 116 GLN A CA 1
ATOM 944 C C . GLN A 1 116 ? 10.361 0.198 10.745 1.00 75.44 116 GLN A C 1
ATOM 946 O O . GLN A 1 116 ? 9.766 1.074 11.377 1.00 75.44 116 GLN A O 1
ATOM 951 N N . GLY A 1 117 ? 9.771 -0.602 9.871 1.00 86.12 117 GLY A N 1
ATOM 952 C CA . GLY A 1 117 ? 8.341 -0.674 9.646 1.00 86.12 117 GLY A CA 1
ATOM 953 C C . GLY A 1 117 ? 7.901 -2.126 9.599 1.00 86.12 117 GLY A C 1
ATOM 954 O O . GLY A 1 117 ? 8.725 -3.032 9.662 1.00 86.12 117 GLY A O 1
ATOM 955 N N . ILE A 1 118 ? 6.593 -2.314 9.493 1.00 89.06 118 ILE A N 1
ATOM 956 C CA . ILE A 1 118 ? 5.975 -3.618 9.227 1.00 89.06 118 ILE A CA 1
ATOM 957 C C . ILE A 1 118 ? 5.793 -3.842 7.720 1.00 89.06 118 ILE A C 1
ATOM 959 O O . ILE A 1 118 ? 5.602 -4.967 7.265 1.00 89.06 118 ILE A O 1
ATOM 963 N N . ALA A 1 119 ? 5.838 -2.766 6.931 1.00 92.06 119 ALA A N 1
ATOM 964 C CA . ALA A 1 119 ? 5.780 -2.819 5.483 1.00 92.06 119 ALA A CA 1
ATOM 965 C C . ALA A 1 119 ? 6.465 -1.604 4.850 1.00 92.06 119 ALA A C 1
ATOM 967 O O . ALA A 1 119 ? 6.524 -0.510 5.421 1.00 92.06 119 ALA A O 1
ATOM 968 N N . THR A 1 120 ? 6.892 -1.771 3.604 1.00 93.19 120 THR A N 1
ATOM 969 C CA . THR A 1 120 ? 7.568 -0.739 2.825 1.00 93.19 120 THR A CA 1
ATOM 970 C C . THR A 1 120 ? 6.953 -0.622 1.434 1.00 93.19 120 THR A C 1
ATOM 972 O O . THR A 1 120 ? 6.811 -1.603 0.714 1.00 93.19 120 THR A O 1
ATOM 975 N N . LEU A 1 121 ? 6.637 0.601 1.003 1.00 95.38 121 LEU A N 1
ATOM 976 C CA . LEU A 1 121 ? 6.216 0.901 -0.369 1.00 95.38 121 LEU A CA 1
ATOM 977 C C . LEU A 1 121 ? 7.383 1.527 -1.135 1.00 95.38 121 LEU A C 1
ATOM 979 O O . LEU A 1 121 ? 7.882 2.596 -0.761 1.00 95.38 121 LEU A O 1
ATOM 983 N N . ARG A 1 122 ? 7.787 0.913 -2.250 1.00 93.69 122 ARG A N 1
ATOM 984 C CA . ARG A 1 122 ? 8.924 1.375 -3.055 1.00 93.69 122 ARG A CA 1
ATOM 985 C C . ARG A 1 122 ? 8.565 1.518 -4.525 1.00 93.69 122 ARG A C 1
ATOM 987 O O . ARG A 1 122 ? 8.072 0.587 -5.154 1.00 93.69 122 ARG A O 1
ATOM 994 N N . ALA A 1 123 ? 8.877 2.678 -5.091 1.00 95.12 123 ALA A N 1
ATOM 995 C CA . ALA A 1 123 ? 8.792 2.905 -6.525 1.00 95.12 123 ALA A CA 1
ATOM 996 C C . ALA A 1 123 ? 9.937 2.185 -7.254 1.00 95.12 123 ALA A C 1
ATOM 998 O O . ALA A 1 123 ? 11.109 2.356 -6.896 1.00 95.12 123 ALA A O 1
ATOM 999 N N . LYS A 1 124 ? 9.594 1.421 -8.296 1.00 92.50 124 LYS A N 1
ATOM 1000 C CA . LYS A 1 124 ? 10.546 0.682 -9.144 1.00 92.50 124 LYS A CA 1
ATOM 1001 C C . LYS A 1 124 ? 11.029 1.501 -10.337 1.00 92.50 124 LYS A C 1
ATOM 1003 O O . LYS A 1 124 ? 12.163 1.349 -10.769 1.00 92.50 124 LYS A O 1
ATOM 1008 N N . THR A 1 125 ? 10.196 2.409 -10.833 1.00 88.50 125 THR A N 1
ATOM 1009 C CA . THR A 1 125 ? 10.519 3.281 -11.969 1.00 88.50 125 THR A CA 1
ATOM 1010 C C . THR A 1 125 ? 10.760 4.716 -11.518 1.00 88.50 125 THR A C 1
ATOM 1012 O O . THR A 1 125 ? 9.995 5.250 -10.703 1.00 88.50 125 THR A O 1
ATOM 1015 N N . PHE A 1 126 ? 11.741 5.387 -12.123 1.00 80.00 126 PHE A N 1
ATOM 1016 C CA . PHE A 1 126 ? 11.871 6.838 -12.017 1.00 80.00 126 PHE A CA 1
ATOM 1017 C C . PHE A 1 126 ? 10.600 7.507 -12.574 1.00 80.00 126 PHE A C 1
ATOM 1019 O O . PHE A 1 126 ? 10.118 7.140 -13.642 1.00 80.00 126 PHE A O 1
ATOM 1026 N N . GLY A 1 127 ? 9.998 8.423 -11.813 1.00 83.75 127 GLY A N 1
ATOM 1027 C CA . GLY A 1 127 ? 8.683 9.007 -12.127 1.00 83.75 127 GLY A CA 1
ATOM 1028 C C . GLY A 1 127 ? 7.487 8.356 -11.418 1.00 83.75 127 GLY A C 1
ATOM 1029 O O . GLY A 1 127 ? 6.397 8.918 -11.461 1.00 83.75 127 GLY A O 1
ATOM 1030 N N . GLY A 1 128 ? 7.686 7.238 -10.706 1.00 89.38 128 GLY A N 1
ATOM 1031 C CA . GLY A 1 128 ? 6.668 6.668 -9.815 1.00 89.38 128 GLY A CA 1
ATOM 1032 C C . GLY A 1 128 ? 5.428 6.164 -10.549 1.00 89.38 128 GLY A C 1
ATOM 1033 O O . GLY A 1 128 ? 4.315 6.562 -10.219 1.00 89.38 128 GLY A O 1
ATOM 1034 N N . LEU A 1 129 ? 5.631 5.326 -11.563 1.00 93.50 129 LEU A N 1
ATOM 1035 C CA . LEU A 1 129 ? 4.554 4.653 -12.292 1.00 93.50 129 LEU A CA 1
ATOM 1036 C C . LEU A 1 129 ? 4.323 3.236 -11.771 1.00 93.50 129 LEU A C 1
ATOM 1038 O O . LEU A 1 129 ? 3.206 2.748 -11.817 1.00 93.50 129 LEU A O 1
ATOM 1042 N N . GLU A 1 130 ? 5.365 2.599 -11.247 1.00 96.31 130 GLU A N 1
ATOM 1043 C CA . GLU A 1 130 ? 5.311 1.248 -10.694 1.00 96.31 130 GLU A CA 1
ATOM 1044 C C . GLU A 1 130 ? 5.772 1.267 -9.241 1.00 96.31 130 GLU A C 1
ATOM 1046 O O . GLU A 1 130 ? 6.846 1.800 -8.935 1.00 96.31 130 GLU A O 1
ATOM 1051 N N . PHE A 1 131 ? 4.978 0.672 -8.356 1.00 97.06 131 PHE A N 1
ATOM 1052 C CA . PHE A 1 131 ? 5.264 0.543 -6.933 1.00 97.06 131 PHE A CA 1
ATOM 1053 C C . PHE A 1 131 ? 5.064 -0.894 -6.472 1.00 97.06 131 PHE A C 1
ATOM 1055 O O . PHE A 1 131 ? 4.096 -1.535 -6.863 1.00 97.06 131 PHE A O 1
ATOM 1062 N N . ILE A 1 132 ? 5.944 -1.364 -5.594 1.00 95.88 132 ILE A N 1
ATOM 1063 C CA . ILE A 1 132 ? 5.813 -2.654 -4.917 1.00 95.88 132 ILE A CA 1
ATOM 1064 C C . ILE A 1 132 ? 5.679 -2.408 -3.419 1.00 95.88 132 ILE A C 1
ATOM 1066 O O . ILE A 1 132 ? 6.347 -1.523 -2.869 1.00 95.88 132 ILE A O 1
ATOM 1070 N N . ILE A 1 133 ? 4.792 -3.172 -2.788 1.00 95.56 133 ILE A N 1
ATOM 1071 C CA . ILE A 1 133 ? 4.634 -3.250 -1.342 1.00 95.56 133 ILE A CA 1
ATOM 1072 C C . ILE A 1 133 ? 5.380 -4.490 -0.858 1.00 95.56 133 ILE A C 1
ATOM 1074 O O . ILE A 1 133 ? 5.093 -5.609 -1.285 1.00 95.56 133 ILE A O 1
ATOM 1078 N N . TYR A 1 134 ? 6.316 -4.265 0.051 1.00 92.50 134 TYR A N 1
ATOM 1079 C CA . TYR A 1 134 ? 7.074 -5.287 0.748 1.00 92.50 134 TYR A CA 1
ATOM 1080 C C . TYR A 1 134 ? 6.528 -5.444 2.165 1.00 92.50 134 TYR A C 1
ATOM 1082 O O . TYR A 1 134 ? 6.264 -4.442 2.830 1.00 92.50 134 TYR A O 1
ATOM 1090 N N . LYS A 1 135 ? 6.369 -6.684 2.622 1.00 90.50 135 LYS A N 1
ATOM 1091 C CA . LYS A 1 135 ? 6.171 -7.005 4.035 1.00 90.50 135 LYS A CA 1
ATOM 1092 C C . LYS A 1 135 ? 7.543 -7.050 4.699 1.00 90.50 135 LYS A C 1
ATOM 1094 O O . LYS A 1 135 ? 8.416 -7.802 4.265 1.00 90.50 135 LYS A O 1
ATOM 1099 N N . ASP A 1 136 ? 7.732 -6.217 5.713 1.00 86.06 136 ASP A N 1
ATOM 1100 C CA . ASP A 1 136 ? 8.993 -6.129 6.438 1.00 86.06 136 ASP A CA 1
ATOM 1101 C C . ASP A 1 136 ? 8.935 -7.113 7.607 1.00 86.06 136 ASP A C 1
ATOM 1103 O O . ASP A 1 136 ? 8.416 -6.819 8.683 1.00 86.06 136 ASP A O 1
ATOM 1107 N N . ASP A 1 137 ? 9.446 -8.319 7.381 1.00 73.44 137 ASP A N 1
ATOM 1108 C CA . ASP A 1 137 ? 9.593 -9.302 8.445 1.00 73.44 137 ASP A CA 1
ATOM 1109 C C . ASP A 1 137 ? 10.881 -9.002 9.231 1.00 73.44 137 ASP A C 1
ATOM 1111 O O . ASP A 1 137 ? 11.970 -8.905 8.662 1.00 73.44 137 ASP A O 1
ATOM 1115 N N . ASN A 1 138 ? 10.785 -8.885 10.562 1.00 58.62 138 ASN A N 1
ATOM 1116 C CA . ASN A 1 138 ? 11.947 -8.686 11.451 1.00 58.62 138 ASN A CA 1
ATOM 1117 C C . ASN A 1 138 ? 13.021 -9.781 11.290 1.00 58.62 138 ASN A C 1
ATOM 1119 O O . ASN A 1 138 ? 14.196 -9.569 11.607 1.00 58.62 138 ASN A O 1
ATOM 1123 N N . ASN A 1 139 ? 12.630 -10.937 10.747 1.00 51.44 139 ASN A N 1
ATOM 1124 C CA . ASN A 1 139 ? 13.539 -11.941 10.218 1.00 51.44 139 ASN A CA 1
ATOM 1125 C C . ASN A 1 139 ? 14.148 -11.424 8.913 1.00 51.44 139 ASN A C 1
ATOM 1127 O O . ASN A 1 139 ? 13.711 -11.785 7.822 1.00 51.44 139 ASN A O 1
ATOM 1131 N N . LYS A 1 140 ? 15.156 -10.551 9.062 1.00 50.62 140 LYS A N 1
ATOM 1132 C CA . LYS A 1 140 ? 16.044 -10.049 8.006 1.00 50.62 140 LYS A CA 1
ATOM 1133 C C . LYS A 1 140 ? 16.173 -11.079 6.897 1.00 50.62 140 LYS A C 1
ATOM 1135 O O . LYS A 1 140 ? 16.797 -12.101 7.155 1.00 50.62 140 LYS A O 1
ATOM 1140 N N . THR A 1 141 ? 15.610 -10.780 5.722 1.00 53.75 141 THR A N 1
ATOM 1141 C CA . THR A 1 141 ? 15.915 -11.351 4.397 1.00 53.75 141 THR A CA 1
ATOM 1142 C C . THR A 1 141 ? 16.931 -12.494 4.464 1.00 53.75 141 THR A C 1
ATOM 1144 O O . THR A 1 141 ? 18.103 -12.312 4.115 1.00 53.75 141 THR A O 1
ATOM 1147 N N . VAL A 1 142 ? 16.521 -13.649 4.996 1.00 48.41 142 VAL A N 1
ATOM 1148 C CA . VAL A 1 142 ? 17.422 -14.790 5.142 1.00 48.41 142 VAL A CA 1
ATOM 1149 C C . VAL A 1 142 ? 17.667 -15.211 3.703 1.00 48.41 142 VAL A C 1
ATOM 1151 O O . VAL A 1 142 ? 16.746 -15.637 3.013 1.00 48.41 142 VAL A O 1
ATOM 1154 N N . ASN A 1 143 ? 18.875 -14.952 3.202 1.00 56.41 143 ASN A N 1
ATOM 1155 C CA . ASN A 1 143 ? 19.288 -15.148 1.806 1.00 56.41 143 ASN A CA 1
ATOM 1156 C C . ASN A 1 143 ? 18.885 -14.048 0.796 1.00 56.41 143 ASN A C 1
ATOM 1158 O O . ASN A 1 143 ? 18.927 -14.288 -0.407 1.00 56.41 143 ASN A O 1
ATOM 1162 N N . GLY A 1 144 ? 18.531 -12.836 1.244 1.00 66.25 144 GLY A N 1
ATOM 1163 C CA . GLY A 1 144 ? 18.285 -11.695 0.343 1.00 66.25 144 GLY A CA 1
ATOM 1164 C C . GLY A 1 144 ? 16.922 -11.695 -0.362 1.00 66.25 144 GLY A C 1
ATOM 1165 O O . GLY A 1 144 ? 16.693 -10.866 -1.241 1.00 66.25 144 GLY A O 1
ATOM 1166 N N . TYR A 1 145 ? 16.015 -12.593 0.029 1.00 74.12 145 TYR A N 1
ATOM 1167 C CA . TYR A 1 145 ? 14.638 -12.613 -0.460 1.00 74.12 145 TYR A CA 1
ATOM 1168 C C . TYR A 1 145 ? 13.816 -11.490 0.170 1.00 74.12 145 TYR A C 1
ATOM 1170 O O . TYR A 1 145 ? 13.902 -11.254 1.374 1.00 74.12 145 TYR A O 1
ATOM 1178 N N . GLN A 1 146 ? 13.007 -10.821 -0.646 1.00 83.31 146 GLN A N 1
ATOM 1179 C CA . GLN A 1 146 ? 12.031 -9.825 -0.221 1.00 83.31 146 GLN A CA 1
ATOM 1180 C C . GLN A 1 146 ? 10.618 -10.402 -0.350 1.00 83.31 146 GLN A C 1
ATOM 1182 O O . GLN A 1 146 ? 10.293 -11.007 -1.372 1.00 83.31 146 GLN A O 1
ATOM 1187 N N . SER A 1 147 ? 9.797 -10.205 0.684 1.00 90.12 147 SER A N 1
ATOM 1188 C CA . SER A 1 147 ? 8.393 -10.625 0.727 1.00 90.12 147 SER A CA 1
ATOM 1189 C C . SER A 1 147 ? 7.514 -9.561 0.068 1.00 90.12 147 SER A C 1
ATOM 1191 O O . SER A 1 147 ? 7.240 -8.524 0.665 1.00 90.12 147 SER A O 1
ATOM 1193 N N . GLU A 1 148 ? 7.089 -9.784 -1.170 1.00 92.62 148 GLU A N 1
ATOM 1194 C CA . GLU A 1 148 ? 6.211 -8.891 -1.930 1.00 92.62 148 GLU A CA 1
ATOM 1195 C C . GLU A 1 148 ? 4.743 -9.259 -1.696 1.00 92.62 148 GLU A C 1
ATOM 1197 O O . GLU A 1 148 ? 4.346 -10.406 -1.890 1.00 92.62 148 GLU A O 1
ATOM 1202 N N . ILE A 1 149 ? 3.935 -8.278 -1.287 1.00 94.00 149 ILE A N 1
ATOM 1203 C CA . ILE A 1 149 ? 2.510 -8.470 -0.947 1.00 94.00 149 ILE A CA 1
ATOM 1204 C C . ILE A 1 149 ? 1.558 -7.688 -1.854 1.00 94.00 149 ILE A C 1
ATOM 1206 O O . ILE A 1 149 ? 0.342 -7.804 -1.739 1.00 94.00 149 ILE A O 1
ATOM 1210 N N . GLY A 1 150 ? 2.091 -6.880 -2.769 1.00 95.81 150 GLY A N 1
ATOM 1211 C CA . GLY A 1 150 ? 1.268 -6.169 -3.735 1.00 95.81 150 GLY A CA 1
ATOM 1212 C C . GLY A 1 150 ? 2.061 -5.296 -4.696 1.00 95.81 150 GLY A C 1
ATOM 1213 O O . GLY A 1 150 ? 3.169 -4.846 -4.399 1.00 95.81 150 GLY A O 1
ATOM 1214 N N . GLY A 1 151 ? 1.470 -5.042 -5.857 1.00 96.94 151 GLY A N 1
ATOM 1215 C CA . GLY A 1 151 ? 2.014 -4.202 -6.915 1.00 96.94 151 GLY A CA 1
ATOM 1216 C C . GLY A 1 151 ? 0.983 -3.180 -7.377 1.00 96.94 151 GLY A C 1
ATOM 1217 O O . GLY A 1 151 ? -0.198 -3.491 -7.492 1.00 96.94 151 GLY A O 1
ATOM 1218 N N . ILE A 1 152 ? 1.427 -1.956 -7.648 1.00 97.75 152 ILE A N 1
ATOM 1219 C CA . ILE A 1 152 ? 0.601 -0.882 -8.199 1.00 97.75 152 ILE A CA 1
ATOM 1220 C C . ILE A 1 152 ? 1.267 -0.348 -9.456 1.00 97.75 152 ILE A C 1
ATOM 1222 O O . ILE A 1 152 ? 2.433 0.049 -9.424 1.00 97.75 152 ILE A O 1
ATOM 1226 N N . ILE A 1 153 ? 0.511 -0.297 -10.547 1.00 96.81 153 ILE A N 1
ATOM 1227 C CA . ILE A 1 153 ? 0.969 0.181 -11.848 1.00 96.81 153 ILE A CA 1
ATOM 1228 C C . ILE A 1 153 ? 0.035 1.284 -12.329 1.00 96.81 153 ILE A C 1
ATOM 1230 O O . ILE A 1 153 ? -1.182 1.120 -12.353 1.00 96.81 153 ILE A O 1
ATOM 1234 N N . TYR A 1 154 ? 0.618 2.397 -12.751 1.00 94.06 154 TYR A N 1
ATOM 1235 C CA . TYR A 1 154 ? -0.066 3.493 -13.417 1.00 94.06 154 TYR A CA 1
ATOM 1236 C C . TYR A 1 154 ? 0.344 3.536 -14.884 1.00 94.06 154 TYR A C 1
ATOM 1238 O O . TYR A 1 154 ? 1.535 3.583 -15.207 1.00 94.06 154 TYR A O 1
ATOM 1246 N N . GLU A 1 155 ? -0.636 3.596 -15.783 1.00 90.88 155 GLU A N 1
ATOM 1247 C CA . GLU A 1 155 ? -0.348 3.827 -17.194 1.00 90.88 155 GLU A CA 1
ATOM 1248 C C . GLU A 1 155 ? 0.239 5.231 -17.410 1.00 90.88 155 GLU A C 1
ATOM 1250 O O . GLU A 1 155 ? -0.171 6.226 -16.794 1.00 90.88 155 GLU A O 1
ATOM 1255 N N . ARG A 1 156 ? 1.216 5.323 -18.321 1.00 85.62 156 ARG A N 1
ATOM 1256 C CA . ARG A 1 156 ? 1.750 6.615 -18.754 1.00 85.62 156 ARG A CA 1
ATOM 1257 C C . ARG A 1 156 ? 0.694 7.347 -19.567 1.00 85.62 156 ARG A C 1
ATOM 1259 O O . ARG A 1 156 ? 0.244 6.856 -20.595 1.00 85.62 156 ARG A O 1
ATOM 1266 N N . ASN A 1 157 ? 0.392 8.577 -19.165 1.00 79.88 157 ASN A N 1
ATOM 1267 C CA . ASN A 1 157 ? -0.350 9.486 -20.027 1.00 79.88 157 ASN A CA 1
ATOM 1268 C C . ASN A 1 157 ? 0.577 9.955 -21.149 1.00 79.88 157 ASN A C 1
ATOM 1270 O O . ASN A 1 157 ? 1.512 10.719 -20.909 1.00 79.88 157 ASN A O 1
ATOM 1274 N N . ILE A 1 158 ? 0.313 9.495 -22.365 1.00 69.56 158 ILE A N 1
ATOM 1275 C CA . ILE A 1 158 ? 1.027 9.916 -23.567 1.00 69.56 158 ILE A CA 1
ATOM 1276 C C . ILE A 1 158 ? 0.193 11.027 -24.231 1.00 69.56 158 ILE A C 1
ATOM 1278 O O . ILE A 1 158 ? -1.001 10.857 -24.467 1.00 69.56 158 ILE A O 1
ATOM 1282 N N . LEU A 1 159 ? 0.817 12.183 -24.489 1.00 61.69 159 LEU A N 1
ATOM 1283 C CA . LEU A 1 159 ? 0.270 13.295 -25.288 1.00 61.69 159 LEU A CA 1
ATOM 1284 C C . LEU A 1 159 ? -1.036 13.962 -24.781 1.00 61.69 159 LEU A C 1
ATOM 1286 O O . LEU A 1 159 ? -1.955 14.242 -25.543 1.00 61.69 159 LEU A O 1
ATOM 1290 N N . GLY A 1 160 ? -1.115 14.310 -23.494 1.00 60.59 160 GLY A N 1
ATOM 1291 C CA . GLY A 1 160 ? -1.998 15.409 -23.059 1.00 60.59 160 GLY A CA 1
ATOM 1292 C C . GLY A 1 160 ? -3.511 15.142 -23.033 1.00 60.59 160 GLY A C 1
ATOM 1293 O O . GLY A 1 160 ? -4.273 16.075 -22.773 1.00 60.59 160 GLY A O 1
ATOM 1294 N N . LYS A 1 161 ? -3.975 13.897 -23.212 1.00 62.31 161 LYS A N 1
ATOM 1295 C CA . LYS A 1 161 ? -5.370 13.535 -22.906 1.00 62.31 161 LYS A CA 1
ATOM 1296 C C . LYS A 1 161 ? -5.601 13.675 -21.393 1.00 62.31 161 LYS A C 1
ATOM 1298 O O . LYS A 1 161 ? -5.116 12.869 -20.599 1.00 62.31 161 LYS A O 1
ATOM 1303 N N . LYS A 1 162 ? -6.295 14.745 -20.987 1.00 63.03 162 LYS A N 1
ATOM 1304 C CA . LYS A 1 162 ? -6.658 15.055 -19.594 1.00 63.03 162 LYS A CA 1
ATOM 1305 C C . LYS A 1 162 ? -7.781 14.122 -19.126 1.00 63.03 162 LYS A C 1
ATOM 1307 O O . LYS A 1 162 ? -8.944 14.501 -19.108 1.00 63.03 162 LYS A O 1
ATOM 1312 N N . GLY A 1 163 ? -7.425 12.892 -18.777 1.00 75.19 163 GLY A N 1
ATOM 1313 C CA . GLY A 1 163 ? -8.314 11.938 -18.119 1.00 75.19 163 GLY A CA 1
ATOM 1314 C C . GLY A 1 163 ? -7.649 11.325 -16.884 1.00 75.19 163 GLY A C 1
ATOM 1315 O O . GLY A 1 163 ? -6.417 11.383 -16.763 1.00 75.19 163 GLY A O 1
ATOM 1316 N N . PRO A 1 164 ? -8.429 10.743 -15.957 1.00 81.00 164 PRO A N 1
ATOM 1317 C CA . PRO A 1 164 ? -7.877 9.945 -14.869 1.00 81.00 164 PRO A CA 1
ATOM 1318 C C . PRO A 1 164 ? -6.965 8.841 -15.412 1.00 81.00 164 PRO A C 1
ATOM 1320 O O . PRO A 1 164 ? -7.301 8.176 -16.392 1.00 81.00 164 PRO A O 1
ATOM 1323 N N . ARG A 1 165 ? -5.791 8.671 -14.793 1.00 86.69 165 ARG A N 1
ATOM 1324 C CA . ARG A 1 165 ? -4.850 7.610 -15.175 1.00 86.69 165 ARG A CA 1
ATOM 1325 C C . ARG A 1 165 ? -5.471 6.252 -14.889 1.00 86.69 165 ARG A C 1
ATOM 1327 O O . ARG A 1 165 ? -6.050 6.064 -13.821 1.00 86.69 165 ARG A O 1
ATOM 1334 N N . LYS A 1 166 ? -5.286 5.311 -15.813 1.00 90.75 166 LYS A N 1
ATOM 1335 C CA . LYS A 1 166 ? -5.567 3.905 -15.537 1.00 90.75 166 LYS A CA 1
ATOM 1336 C C . LYS A 1 166 ? -4.563 3.376 -14.517 1.00 90.75 166 LYS A C 1
ATOM 1338 O O . LYS A 1 166 ? -3.371 3.691 -14.585 1.00 90.75 166 LYS A O 1
ATOM 1343 N N . MET A 1 167 ? -5.078 2.606 -13.576 1.00 94.88 167 MET A N 1
ATOM 1344 C CA . MET A 1 167 ? -4.361 2.017 -12.462 1.00 94.88 167 MET A CA 1
ATOM 1345 C C . MET A 1 167 ? -4.714 0.537 -12.380 1.00 94.88 167 MET A C 1
ATOM 1347 O O . MET A 1 167 ? -5.893 0.178 -12.352 1.00 94.88 167 MET A O 1
ATOM 1351 N N . THR A 1 168 ? -3.677 -0.286 -12.286 1.00 96.81 168 THR A N 1
ATOM 1352 C CA . THR A 1 168 ? -3.767 -1.722 -12.033 1.00 96.81 168 THR A CA 1
ATOM 1353 C C . THR A 1 168 ? -3.155 -2.016 -10.669 1.00 96.81 168 THR A C 1
ATOM 1355 O O . THR A 1 168 ? -2.079 -1.507 -10.343 1.00 96.81 168 THR A O 1
ATOM 1358 N N . VAL A 1 169 ? -3.843 -2.823 -9.866 1.00 97.69 169 VAL A N 1
ATOM 1359 C CA . VAL A 1 169 ? -3.353 -3.363 -8.596 1.00 97.69 169 VAL A CA 1
ATOM 1360 C C . VAL A 1 169 ? -3.250 -4.872 -8.731 1.00 97.69 169 VAL A C 1
ATOM 1362 O O . VAL A 1 169 ? -4.190 -5.520 -9.179 1.00 97.69 169 VAL A O 1
ATOM 1365 N N . ILE A 1 170 ? -2.108 -5.417 -8.333 1.00 96.69 170 ILE A N 1
ATOM 1366 C CA . ILE A 1 170 ? -1.817 -6.847 -8.358 1.00 96.69 170 ILE A CA 1
ATOM 1367 C C . ILE A 1 170 ? -1.605 -7.296 -6.921 1.00 96.69 170 ILE A C 1
ATOM 1369 O O . ILE A 1 170 ? -0.789 -6.699 -6.217 1.00 96.69 170 ILE A O 1
ATOM 1373 N N . LEU A 1 171 ? -2.299 -8.348 -6.501 1.00 94.75 171 LEU A N 1
ATOM 1374 C CA . LEU A 1 171 ? -2.097 -8.997 -5.208 1.00 94.75 171 LEU A CA 1
ATOM 1375 C C . LEU A 1 171 ? -1.771 -10.476 -5.437 1.00 94.75 171 LEU A C 1
ATOM 1377 O O . LEU A 1 171 ? -2.443 -11.107 -6.254 1.00 94.75 171 LEU A O 1
ATOM 1381 N N . PRO A 1 172 ? -0.786 -11.062 -4.740 1.00 93.38 172 PRO A N 1
ATOM 1382 C CA . PRO A 1 172 ? -0.596 -12.505 -4.784 1.00 93.38 172 PRO A CA 1
ATOM 1383 C C . PRO A 1 172 ? -1.821 -13.245 -4.238 1.00 93.38 172 PRO A C 1
ATOM 1385 O O . PRO A 1 172 ? -2.448 -12.807 -3.268 1.00 93.38 172 PRO A O 1
ATOM 1388 N N . LYS A 1 173 ? -2.156 -14.388 -4.834 1.00 90.50 173 LYS A N 1
ATOM 1389 C CA . LYS A 1 173 ? -3.117 -15.329 -4.255 1.00 90.50 173 LYS A CA 1
ATOM 1390 C C . LYS A 1 173 ? -2.476 -16.009 -3.049 1.00 90.50 173 LYS A C 1
ATOM 1392 O O . LYS A 1 173 ? -1.294 -16.343 -3.073 1.00 90.50 173 LYS A O 1
ATOM 1397 N N . SER A 1 174 ? -3.256 -16.198 -1.992 1.00 82.38 174 SER A N 1
ATOM 1398 C CA . SER A 1 174 ? -2.828 -17.016 -0.861 1.00 82.38 174 SER A CA 1
ATOM 1399 C C . SER A 1 174 ? -3.102 -18.489 -1.147 1.00 82.38 174 SER A C 1
ATOM 1401 O O . SER A 1 174 ? -4.149 -18.830 -1.698 1.00 82.38 174 SER A O 1
ATOM 1403 N N . SER A 1 175 ? -2.174 -19.356 -0.746 1.00 69.44 175 SER A N 1
ATOM 1404 C CA . SER A 1 175 ? -2.351 -20.813 -0.786 1.00 69.44 175 SER A CA 1
ATOM 1405 C C . SER A 1 175 ? -3.240 -21.327 0.352 1.00 69.44 175 SER A C 1
ATOM 1407 O O . SER A 1 175 ? -3.741 -22.448 0.277 1.00 69.44 175 SER A O 1
ATOM 1409 N N . LEU A 1 176 ? -3.425 -20.525 1.407 1.00 67.56 176 LEU A N 1
ATOM 1410 C CA . LEU A 1 176 ? -4.241 -20.834 2.579 1.00 67.56 176 LEU A CA 1
ATOM 1411 C C . LEU A 1 176 ? -5.384 -19.824 2.696 1.00 67.56 176 LEU A C 1
ATOM 1413 O O . LEU A 1 176 ? -5.188 -18.619 2.505 1.00 67.56 176 LEU A O 1
ATOM 1417 N N . ASN A 1 177 ? -6.583 -20.316 3.014 1.00 60.91 177 ASN A N 1
ATOM 1418 C CA . ASN A 1 177 ? -7.714 -19.442 3.314 1.00 60.91 177 ASN A CA 1
ATOM 1419 C C . ASN A 1 177 ? -7.351 -18.532 4.501 1.00 60.91 177 ASN A C 1
ATOM 1421 O O . ASN A 1 177 ? -6.716 -18.983 5.449 1.00 60.91 177 ASN A O 1
ATOM 1425 N N . ASP A 1 178 ? -7.765 -17.268 4.421 1.00 66.12 178 ASP A N 1
ATOM 1426 C CA . ASP A 1 178 ? -7.616 -16.241 5.466 1.00 66.12 178 ASP A CA 1
ATOM 1427 C C . ASP A 1 178 ? -6.202 -15.666 5.697 1.00 66.12 178 ASP A C 1
ATOM 1429 O O . ASP A 1 178 ? -6.010 -14.866 6.612 1.00 66.12 178 ASP A O 1
ATOM 1433 N N . GLU A 1 179 ? -5.228 -15.960 4.829 1.00 79.38 179 GLU A N 1
ATOM 1434 C CA . GLU A 1 179 ? -3.907 -15.309 4.847 1.00 79.38 179 GLU A CA 1
ATOM 1435 C C . GLU A 1 179 ? -3.690 -14.372 3.649 1.00 79.38 179 GLU A C 1
ATOM 1437 O O . GLU A 1 179 ? -4.309 -14.510 2.590 1.00 79.38 179 GLU A O 1
ATOM 1442 N N . ILE A 1 180 ? -2.790 -13.395 3.810 1.00 83.00 180 ILE A N 1
ATOM 1443 C CA . ILE A 1 180 ? -2.314 -12.577 2.692 1.00 83.00 180 ILE A CA 1
ATOM 1444 C C . ILE A 1 180 ? -1.369 -13.403 1.816 1.00 83.00 180 ILE A C 1
ATOM 1446 O O . ILE A 1 180 ? -0.457 -14.062 2.313 1.00 83.00 180 ILE A O 1
ATOM 1450 N N . GLY A 1 181 ? -1.553 -13.343 0.498 1.00 83.94 181 GLY A N 1
ATOM 1451 C CA . GLY A 1 181 ? -0.599 -13.944 -0.424 1.00 83.94 181 GLY A CA 1
ATOM 1452 C C . GLY A 1 181 ? 0.747 -13.214 -0.371 1.00 83.94 181 GLY A C 1
ATOM 1453 O O . GLY A 1 181 ? 0.800 -11.982 -0.366 1.00 83.94 181 GLY A O 1
ATOM 1454 N N . ILE A 1 182 ? 1.841 -13.975 -0.362 1.00 86.12 182 ILE A N 1
ATOM 1455 C CA . ILE A 1 182 ? 3.210 -13.449 -0.340 1.00 86.12 182 ILE A CA 1
ATOM 1456 C C . ILE A 1 182 ? 3.997 -14.086 -1.483 1.00 86.12 182 ILE A C 1
ATOM 1458 O O . ILE A 1 182 ? 4.056 -15.308 -1.595 1.00 86.12 182 ILE A O 1
ATOM 1462 N N . VAL A 1 183 ? 4.666 -13.262 -2.290 1.00 86.06 183 VAL A N 1
ATOM 1463 C CA . VAL A 1 183 ? 5.677 -13.719 -3.251 1.00 86.06 183 VAL A CA 1
ATOM 1464 C C . VAL A 1 183 ? 7.053 -13.404 -2.690 1.00 86.06 183 VAL A C 1
ATOM 1466 O O . VAL A 1 183 ? 7.380 -12.248 -2.437 1.00 86.06 183 VAL A O 1
ATOM 1469 N N . GLN A 1 184 ? 7.886 -14.424 -2.510 1.00 84.06 184 GLN A N 1
ATOM 1470 C CA . GLN A 1 184 ? 9.282 -14.227 -2.131 1.00 84.06 184 GLN A CA 1
ATOM 1471 C C . GLN A 1 184 ? 10.148 -14.122 -3.383 1.00 84.06 184 GLN A C 1
ATOM 1473 O O . GLN A 1 184 ? 10.216 -15.054 -4.183 1.00 84.06 184 GLN A O 1
ATOM 1478 N N . THR A 1 185 ? 10.853 -13.004 -3.546 1.00 75.88 185 THR A N 1
ATOM 1479 C CA . THR A 1 185 ? 11.766 -12.814 -4.678 1.00 75.88 185 THR A CA 1
ATOM 1480 C C . THR A 1 185 ? 13.164 -12.424 -4.221 1.00 75.88 185 THR A C 1
ATOM 1482 O O . THR A 1 185 ? 13.334 -11.554 -3.371 1.00 75.88 185 THR A O 1
ATOM 1485 N N . ALA A 1 186 ? 14.186 -13.067 -4.790 1.00 71.00 186 ALA A N 1
ATOM 1486 C CA . ALA A 1 186 ? 15.592 -12.718 -4.561 1.00 71.00 186 ALA A CA 1
ATOM 1487 C C . ALA A 1 186 ? 16.151 -11.753 -5.617 1.00 71.00 186 ALA A C 1
ATOM 1489 O O . ALA A 1 186 ? 17.259 -11.241 -5.463 1.00 71.00 186 ALA A O 1
ATOM 1490 N N . ARG A 1 187 ? 15.437 -11.535 -6.732 1.00 74.31 187 ARG A N 1
ATOM 1491 C CA . ARG A 1 187 ? 15.941 -10.756 -7.871 1.00 74.31 187 ARG A CA 1
ATOM 1492 C C . ARG A 1 187 ? 14.908 -9.764 -8.363 1.00 74.31 187 ARG A C 1
ATOM 1494 O O . ARG A 1 187 ? 13.765 -10.119 -8.625 1.00 74.31 187 ARG A O 1
ATOM 1501 N N . GLU A 1 188 ? 15.360 -8.543 -8.634 1.00 73.38 188 GLU A N 1
ATOM 1502 C CA . GLU A 1 188 ? 14.490 -7.497 -9.178 1.00 73.38 188 GLU A CA 1
ATOM 1503 C C . GLU A 1 188 ? 13.866 -7.869 -10.528 1.00 73.38 188 GLU A C 1
ATOM 1505 O O . GLU A 1 188 ? 12.756 -7.431 -10.818 1.00 73.38 188 GLU A O 1
ATOM 1510 N N . SER A 1 189 ? 14.543 -8.687 -11.340 1.00 77.75 189 SER A N 1
ATOM 1511 C CA . SER A 1 189 ? 14.031 -9.156 -12.634 1.00 77.75 189 SER A CA 1
ATOM 1512 C C . SER A 1 189 ? 12.849 -10.123 -12.520 1.00 77.75 189 SER A C 1
ATOM 1514 O O . SER A 1 189 ? 12.181 -10.376 -13.518 1.00 77.75 189 SER A O 1
ATOM 1516 N N . ASN A 1 190 ? 12.574 -10.646 -11.322 1.00 83.44 190 ASN A N 1
ATOM 1517 C CA . ASN A 1 190 ? 11.508 -11.607 -11.058 1.00 83.44 190 ASN A CA 1
ATOM 1518 C C . ASN A 1 190 ? 10.563 -11.117 -9.950 1.00 83.44 190 ASN A C 1
ATOM 1520 O O . ASN A 1 190 ? 10.106 -11.908 -9.131 1.00 83.44 190 ASN A O 1
ATOM 1524 N N . ASN A 1 191 ? 10.337 -9.805 -9.875 1.00 89.38 191 ASN A N 1
ATOM 1525 C CA . ASN A 1 191 ? 9.352 -9.233 -8.959 1.00 89.38 191 ASN A CA 1
ATOM 1526 C C . ASN A 1 191 ? 7.913 -9.414 -9.480 1.00 89.38 191 ASN A C 1
ATOM 1528 O O . ASN A 1 191 ? 7.703 -9.714 -10.658 1.00 89.38 191 ASN A O 1
ATOM 1532 N N . LEU A 1 192 ? 6.932 -9.166 -8.617 1.00 91.81 192 LEU A N 1
ATOM 1533 C CA . LEU A 1 192 ? 5.498 -9.322 -8.857 1.00 91.81 192 LEU A CA 1
ATOM 1534 C C . LEU A 1 192 ? 5.017 -8.593 -10.120 1.00 91.81 192 LEU A C 1
ATOM 1536 O O . LEU A 1 192 ? 4.264 -9.137 -10.924 1.00 91.81 1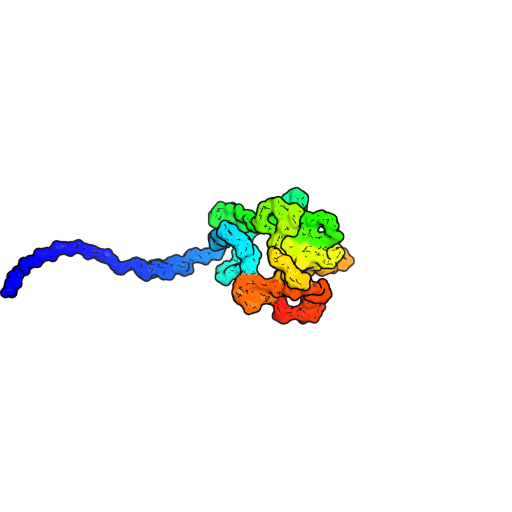92 LEU A O 1
ATOM 1540 N N . ILE A 1 193 ? 5.496 -7.366 -10.344 1.00 94.38 193 ILE A N 1
ATOM 1541 C CA . ILE A 1 193 ? 5.137 -6.579 -11.532 1.00 94.38 193 ILE A CA 1
ATOM 1542 C C . ILE A 1 193 ? 5.744 -7.198 -12.797 1.00 94.38 193 ILE A C 1
ATOM 1544 O O . ILE A 1 193 ? 5.102 -7.193 -13.845 1.00 94.38 193 ILE A O 1
ATOM 1548 N N . GLN A 1 194 ? 6.965 -7.737 -12.732 1.00 93.38 194 GLN A N 1
ATOM 1549 C CA . GLN A 1 194 ? 7.581 -8.431 -13.871 1.00 93.38 194 GLN A CA 1
ATOM 1550 C C . GLN A 1 194 ? 6.888 -9.761 -14.174 1.00 93.38 194 GLN A C 1
ATOM 1552 O O . GLN A 1 194 ? 6.775 -10.137 -15.338 1.00 93.38 194 GLN A O 1
ATOM 1557 N N . GLN A 1 195 ? 6.398 -10.465 -13.152 1.00 92.62 195 GLN A N 1
ATOM 1558 C CA . GLN A 1 195 ? 5.566 -11.651 -13.330 1.00 92.62 195 GLN A CA 1
ATOM 1559 C C . GLN A 1 195 ? 4.283 -11.309 -14.097 1.00 92.62 195 GLN A C 1
ATOM 1561 O O . GLN A 1 195 ? 4.046 -11.869 -15.167 1.00 92.62 195 GLN A O 1
ATOM 1566 N N . TRP A 1 196 ? 3.550 -10.290 -13.643 1.00 94.81 196 TRP A N 1
ATOM 1567 C CA . TRP A 1 196 ? 2.355 -9.804 -14.334 1.00 94.81 196 TRP A CA 1
ATOM 1568 C C . TRP A 1 196 ? 2.640 -9.334 -15.768 1.00 94.81 196 TRP A C 1
ATOM 1570 O O . TRP A 1 196 ? 1.936 -9.723 -16.693 1.00 94.81 196 TRP A O 1
ATOM 1580 N N . LYS A 1 197 ? 3.728 -8.586 -16.003 1.00 93.81 197 LYS A N 1
ATOM 1581 C CA . LYS A 1 197 ? 4.134 -8.146 -17.356 1.00 93.81 197 LYS A CA 1
ATOM 1582 C C . LYS A 1 197 ? 4.436 -9.295 -18.324 1.00 93.81 197 LYS A C 1
ATOM 1584 O O . LYS A 1 197 ? 4.391 -9.083 -19.533 1.00 93.81 197 LYS A O 1
ATOM 1589 N N . ARG A 1 198 ? 4.773 -10.484 -17.815 1.00 94.25 198 ARG A N 1
ATOM 1590 C CA . ARG A 1 198 ? 4.984 -11.705 -18.611 1.00 94.25 198 ARG A CA 1
ATOM 1591 C C . ARG A 1 198 ? 3.692 -12.500 -18.835 1.00 94.25 198 ARG A C 1
ATOM 1593 O O . ARG A 1 198 ? 3.763 -13.578 -19.414 1.00 94.25 198 ARG A O 1
ATOM 1600 N N . ASN A 1 199 ? 2.539 -11.978 -18.405 1.00 93.44 199 ASN A N 1
ATOM 1601 C CA . ASN A 1 199 ? 1.243 -12.663 -18.388 1.00 93.44 199 ASN A CA 1
ATOM 1602 C C . ASN A 1 199 ? 1.234 -13.955 -17.553 1.00 93.44 199 ASN A C 1
ATOM 1604 O O . ASN A 1 199 ? 0.419 -14.843 -17.791 1.00 93.44 199 ASN A O 1
ATOM 1608 N N . ASP A 1 200 ? 2.120 -14.063 -16.561 1.00 91.88 200 ASP A N 1
ATOM 1609 C CA . ASP A 1 200 ? 2.096 -15.158 -15.592 1.00 91.88 200 ASP A CA 1
ATOM 1610 C C . ASP A 1 200 ? 1.200 -14.769 -14.405 1.00 91.88 200 ASP A C 1
ATOM 1612 O O . ASP A 1 200 ? 1.659 -14.272 -13.380 1.00 91.88 200 ASP A O 1
ATOM 1616 N N . THR A 1 201 ? -0.116 -14.887 -14.589 1.00 89.19 201 THR A N 1
ATOM 1617 C CA . THR A 1 201 ? -1.124 -14.377 -13.640 1.00 89.19 201 THR A CA 1
ATOM 1618 C C . THR A 1 201 ? -1.916 -15.474 -12.931 1.00 89.19 201 THR A C 1
ATOM 1620 O O . THR A 1 201 ? -2.871 -15.176 -12.211 1.00 89.19 201 THR A O 1
ATOM 1623 N N . ASN A 1 202 ? -1.528 -16.743 -13.095 1.00 89.69 202 ASN A N 1
ATOM 1624 C CA . ASN A 1 202 ? -2.238 -17.881 -12.502 1.00 89.69 202 ASN A CA 1
ATOM 1625 C C . ASN A 1 202 ? -2.368 -17.741 -10.979 1.00 89.69 202 ASN A C 1
ATOM 1627 O O . ASN A 1 202 ? -3.453 -17.951 -10.431 1.00 89.69 202 ASN A O 1
ATOM 1631 N N . ASP A 1 203 ? -1.314 -17.247 -10.330 1.00 90.62 203 ASP A N 1
ATOM 1632 C CA . ASP A 1 203 ? -1.235 -17.076 -8.878 1.00 90.62 203 ASP A CA 1
ATOM 1633 C C . ASP A 1 203 ? -1.486 -15.629 -8.426 1.00 90.62 203 ASP A C 1
ATOM 1635 O O . ASP A 1 203 ? -1.153 -15.258 -7.302 1.00 90.62 203 ASP A O 1
ATOM 1639 N N . LEU A 1 204 ? -2.083 -14.790 -9.283 1.00 93.31 204 LEU A N 1
ATOM 1640 C CA . LEU A 1 204 ? -2.274 -13.359 -9.032 1.00 93.31 204 LEU A CA 1
ATOM 1641 C C . LEU A 1 204 ? -3.748 -12.949 -9.118 1.00 93.31 204 LEU A C 1
ATOM 1643 O O . LEU A 1 204 ? -4.493 -13.389 -9.996 1.00 93.31 204 LEU A O 1
ATOM 1647 N N . TRP A 1 205 ? -4.167 -12.069 -8.214 1.00 93.88 205 TRP A N 1
ATOM 1648 C CA . TRP A 1 205 ? -5.376 -11.270 -8.359 1.00 93.88 205 TRP A CA 1
ATOM 1649 C C . TRP A 1 205 ? -5.037 -9.946 -9.037 1.00 93.88 205 TRP A C 1
ATOM 1651 O O . TRP A 1 205 ? -4.138 -9.231 -8.594 1.00 93.88 205 TRP A O 1
ATOM 1661 N N . GLU A 1 206 ? -5.788 -9.607 -10.080 1.00 95.81 206 GLU A N 1
ATOM 1662 C CA . GLU A 1 206 ? -5.653 -8.356 -10.819 1.00 95.81 206 GLU A CA 1
ATOM 1663 C C . GLU A 1 206 ? -6.907 -7.498 -10.645 1.00 95.81 206 GLU A C 1
ATOM 1665 O O . GLU A 1 206 ? -8.034 -7.957 -10.834 1.00 95.81 206 GLU A O 1
ATOM 1670 N N . PHE A 1 207 ? -6.699 -6.235 -10.286 1.00 96.50 207 PHE A N 1
ATOM 1671 C CA . PHE A 1 207 ? -7.752 -5.250 -10.095 1.00 96.50 207 PHE A CA 1
ATOM 1672 C C . PHE A 1 207 ? -7.454 -4.001 -10.909 1.00 96.50 207 PHE A C 1
ATOM 1674 O O . PHE A 1 207 ? -6.308 -3.565 -11.009 1.00 96.50 207 PHE A O 1
ATOM 1681 N N . HIS A 1 208 ? -8.507 -3.360 -11.404 1.00 95.75 208 HIS A N 1
ATOM 1682 C CA . HIS A 1 208 ? -8.408 -2.090 -12.112 1.00 95.75 208 HIS A CA 1
ATOM 1683 C C . HIS A 1 208 ? -9.278 -1.035 -11.445 1.00 95.75 208 HIS A C 1
ATOM 1685 O O . HIS A 1 208 ? -10.346 -1.336 -10.903 1.00 95.75 208 HIS A O 1
ATOM 1691 N N . ASN A 1 209 ? -8.853 0.226 -11.513 1.00 93.56 209 ASN A N 1
ATOM 1692 C CA . ASN A 1 209 ? -9.721 1.314 -11.091 1.00 93.56 209 ASN A CA 1
ATOM 1693 C C . ASN A 1 209 ? -10.985 1.358 -11.963 1.00 93.56 209 ASN A C 1
ATOM 1695 O O . ASN A 1 209 ? -10.936 1.189 -13.183 1.00 93.56 209 ASN A O 1
ATOM 1699 N N . LYS A 1 210 ? -12.126 1.665 -11.343 1.00 92.31 210 LYS A N 1
ATOM 1700 C CA . LYS A 1 210 ? -13.364 1.913 -12.083 1.00 92.31 210 LYS A CA 1
ATOM 1701 C C . LYS A 1 210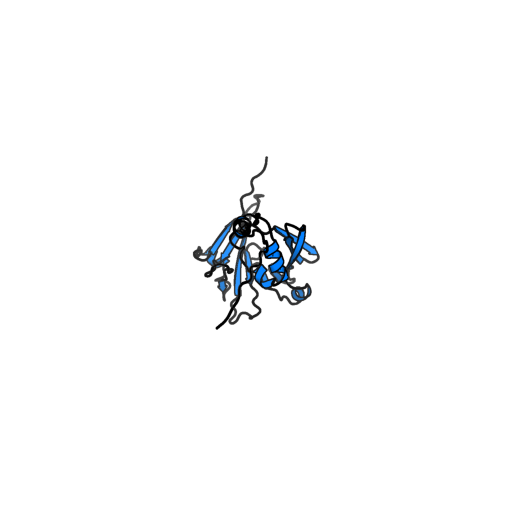 ? -13.192 3.143 -12.980 1.00 92.31 210 LYS A C 1
ATOM 1703 O O . LYS A 1 210 ? -12.636 4.158 -12.549 1.00 92.31 210 LYS A O 1
ATOM 1708 N N . ALA A 1 211 ? -13.677 3.058 -14.219 1.00 86.12 211 ALA A N 1
ATOM 1709 C CA . ALA A 1 211 ? -13.701 4.202 -15.121 1.00 86.12 211 ALA A CA 1
ATOM 1710 C C . ALA A 1 211 ? -14.622 5.302 -14.552 1.00 86.12 211 ALA A C 1
ATOM 1712 O O . ALA A 1 211 ? -15.707 4.985 -14.050 1.00 86.12 211 ALA A O 1
ATOM 1713 N N . PRO A 1 212 ? -14.208 6.581 -14.599 1.00 85.62 212 PRO A N 1
ATOM 1714 C CA . PRO A 1 212 ? -15.047 7.679 -14.140 1.00 85.62 212 PRO A CA 1
ATOM 1715 C C . PRO A 1 212 ? -16.312 7.766 -14.997 1.00 85.62 212 PRO A C 1
ATOM 1717 O O . PRO A 1 212 ? -16.254 7.626 -16.219 1.00 85.62 212 PRO A O 1
ATOM 1720 N N . ILE A 1 213 ? -17.443 8.047 -14.355 1.00 85.81 213 ILE A N 1
ATOM 1721 C CA . ILE A 1 213 ? -18.682 8.415 -15.039 1.00 85.81 213 ILE A CA 1
ATOM 1722 C C . ILE A 1 213 ? -18.852 9.915 -14.826 1.00 85.81 213 ILE A C 1
ATOM 1724 O O . ILE A 1 213 ? -18.898 10.371 -13.684 1.00 85.81 213 ILE A O 1
ATOM 1728 N N . TRP A 1 214 ? -18.884 10.680 -15.914 1.00 80.06 214 TRP A N 1
ATOM 1729 C CA . TRP A 1 214 ? -19.090 12.123 -15.846 1.00 80.06 214 TRP A CA 1
ATOM 1730 C C . TRP A 1 214 ? -20.579 12.396 -15.650 1.00 80.06 214 TRP A C 1
ATOM 1732 O O . TRP A 1 214 ? -21.382 12.033 -16.505 1.00 80.06 214 TRP A O 1
ATOM 1742 N N . SER A 1 215 ? -20.946 13.005 -14.521 1.00 81.81 215 SER A N 1
ATOM 1743 C CA . SER A 1 215 ? -22.293 13.546 -14.346 1.00 81.81 215 SER A CA 1
ATOM 1744 C C . SER A 1 215 ? -22.404 14.835 -15.156 1.00 81.81 215 SER A C 1
ATOM 1746 O O . SER A 1 215 ? -21.679 15.793 -14.876 1.00 81.81 215 SER A O 1
ATOM 1748 N N . THR A 1 216 ? -23.267 14.826 -16.165 1.00 71.44 216 THR A N 1
ATOM 1749 C CA . THR A 1 216 ? -23.709 16.018 -16.902 1.00 71.44 216 THR A CA 1
ATOM 1750 C C . THR A 1 216 ? -24.833 16.720 -16.171 1.00 71.44 216 THR A C 1
ATOM 1752 O O . THR A 1 216 ? -25.710 15.985 -15.660 1.00 71.44 216 THR A O 1
#

Foldseek 3Di:
DDDDDDDDDDDDDDDDDDPPVVVVVVVPPPPAAQCVVVVVCLVPPLLCSVFWDDDPPHDDWDWDWDADPQQKIWIWTAGPPPRDIDTRKMKHFDPPDQWTKIAMARDDPPVRVVSDHQKMWTAPDRVRQKIWIWGDDPPPCPLQKTKTAKMKGWDDDDDDPPADTKMKIKGFADPDPGGGHTDIDNDPCPDPVNCVVVVVDPRMDMDIDDGDDDDD